Protein AF-A0A177AJX0-F1 (afdb_monomer)

pLDDT: mean 85.3, std 19.38, range [32.44, 98.62]

Sequence (234 aa):
MMFLYGGGVPLIAMALWLAISRAGFHKSHVTILSFFIGMLLTAVITDLIKNAVGRPRPDLISRCKAKAGTPLHTLVSWEVCTENDHHRLHDGWRSFPSGHSSFSFSGLGFLALFLSGQMHVFRREGDLARGLLALAPLILAGWVAISRCEDYRHDVYDVTIGSVLGMIVAHWSYRRFYPRLRNVNCDSPYASRTSVTSGGGFAKVGNDEEAAVMHEGTGPSAFNLGEIDSGDSD

Solvent-accessible surface area (backbone atoms only — not comparable to full-atom values): 12827 Å² total; per-residue (Å²): 108,57,64,50,61,15,44,46,48,33,51,50,53,51,52,52,51,37,58,75,69,64,53,53,68,69,54,49,51,53,52,55,51,36,48,51,52,23,44,52,50,39,51,52,52,38,53,52,45,14,68,72,63,48,35,69,20,78,49,30,62,74,60,25,45,55,45,89,86,65,71,80,99,57,94,76,69,78,84,43,44,66,55,82,57,60,67,64,48,54,57,26,26,43,20,33,40,22,58,58,14,15,43,15,20,14,28,18,35,34,41,20,54,48,44,28,14,64,68,38,36,65,44,97,84,43,54,67,69,52,44,52,62,20,44,46,38,46,54,53,23,48,52,59,28,50,54,35,49,76,68,38,54,29,53,72,67,20,32,52,53,8,31,52,53,6,38,52,38,13,50,52,32,48,54,75,48,27,5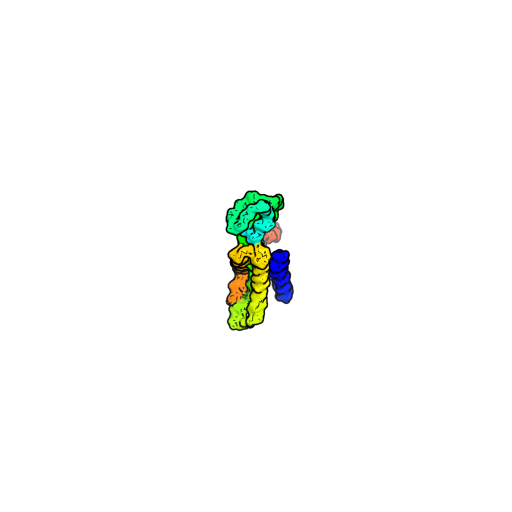6,57,54,74,45,95,60,20,63,46,56,67,78,55,72,68,59,54,53,74,73,47,93,68,75,78,79,73,69,68,67,69,64,50,66,75,63,73,80,69,82,81,88,83,81,87,81,91,82,82,85,80,83,77,90,134

Structure (mmCIF, N/CA/C/O backbone):
data_AF-A0A177AJX0-F1
#
_entry.id   AF-A0A177AJX0-F1
#
loop_
_atom_site.group_PDB
_atom_site.id
_atom_site.type_symbol
_atom_site.label_atom_id
_atom_site.label_alt_id
_atom_site.label_comp_id
_atom_site.label_asym_id
_atom_site.label_entity_id
_atom_site.label_seq_id
_atom_site.pdbx_PDB_ins_code
_atom_site.Cartn_x
_atom_site.Cartn_y
_atom_site.Cartn_z
_atom_site.occupancy
_atom_site.B_iso_or_equiv
_atom_site.auth_seq_id
_atom_site.auth_comp_id
_atom_site.auth_asym_id
_atom_site.auth_atom_id
_atom_site.pdbx_PDB_model_num
ATOM 1 N N . MET A 1 1 ? 5.395 3.751 12.372 1.00 67.62 1 MET A N 1
ATOM 2 C CA . MET A 1 1 ? 5.839 2.581 11.574 1.00 67.62 1 MET A CA 1
ATOM 3 C C . MET A 1 1 ? 5.150 2.492 10.214 1.00 67.62 1 MET A C 1
ATOM 5 O O . MET A 1 1 ? 5.860 2.410 9.224 1.00 67.62 1 MET A O 1
ATOM 9 N N . MET A 1 2 ? 3.815 2.577 10.129 1.00 80.12 2 MET A N 1
ATOM 10 C CA . MET A 1 2 ? 3.057 2.513 8.860 1.00 80.12 2 MET A CA 1
ATOM 11 C C . MET A 1 2 ? 3.591 3.426 7.742 1.00 80.12 2 MET A C 1
ATOM 13 O O . MET A 1 2 ? 3.895 2.935 6.662 1.00 80.12 2 MET A O 1
ATOM 17 N N . PHE A 1 3 ? 3.766 4.727 7.998 1.00 85.69 3 PHE A N 1
ATOM 18 C CA . PHE A 1 3 ? 4.262 5.668 6.982 1.00 85.69 3 PHE A CA 1
ATOM 19 C C . PHE A 1 3 ? 5.677 5.345 6.497 1.00 85.69 3 PHE A C 1
ATOM 21 O O . PHE A 1 3 ? 5.967 5.479 5.311 1.00 85.69 3 PHE A O 1
ATOM 28 N N . LEU A 1 4 ? 6.537 4.871 7.400 1.00 88.88 4 LEU A N 1
ATOM 29 C CA . LEU A 1 4 ? 7.911 4.513 7.073 1.00 88.88 4 LEU A CA 1
ATOM 30 C C . LEU A 1 4 ? 7.954 3.271 6.176 1.00 88.88 4 LEU A C 1
ATOM 32 O O . LEU A 1 4 ? 8.514 3.337 5.089 1.00 88.88 4 LEU A O 1
ATOM 36 N N . TYR A 1 5 ? 7.330 2.166 6.593 1.00 89.75 5 TYR A N 1
ATOM 37 C CA . TYR A 1 5 ? 7.397 0.899 5.855 1.00 89.75 5 TYR A CA 1
ATOM 38 C C . TYR A 1 5 ? 6.482 0.861 4.627 1.00 89.75 5 TYR A C 1
ATOM 40 O O . TYR A 1 5 ? 6.892 0.385 3.575 1.00 89.75 5 TYR A O 1
ATOM 48 N N . GLY A 1 6 ? 5.253 1.366 4.738 1.00 89.50 6 GLY A N 1
ATOM 49 C CA . GLY A 1 6 ? 4.284 1.349 3.642 1.00 89.50 6 GLY A CA 1
ATOM 50 C C . GLY A 1 6 ? 4.470 2.484 2.635 1.00 89.50 6 GLY A C 1
ATOM 51 O O . GLY A 1 6 ? 4.067 2.336 1.491 1.00 89.50 6 GLY A O 1
ATOM 52 N N . GLY A 1 7 ? 5.078 3.608 3.029 1.00 93.56 7 GLY A N 1
ATOM 53 C CA . GLY A 1 7 ? 5.266 4.781 2.166 1.00 93.56 7 GLY A CA 1
ATOM 54 C C . GLY A 1 7 ? 6.731 5.080 1.856 1.00 93.56 7 GLY A C 1
ATOM 55 O O . GLY A 1 7 ? 7.131 5.106 0.695 1.00 93.56 7 GLY A O 1
ATOM 56 N N . GLY A 1 8 ? 7.538 5.286 2.898 1.00 96.1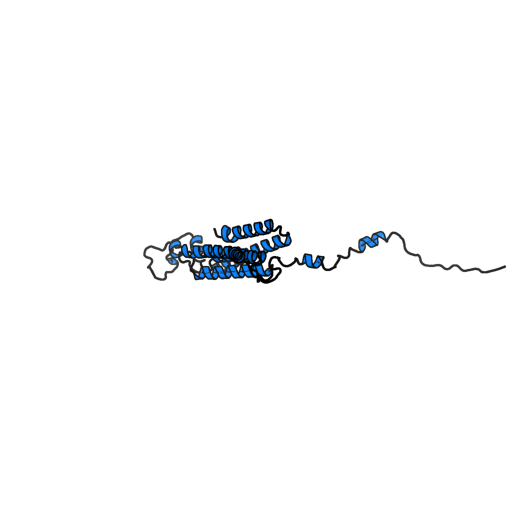2 8 GLY A N 1
ATOM 57 C CA . GLY A 1 8 ? 8.939 5.693 2.776 1.00 96.12 8 GLY A CA 1
ATOM 58 C C . GLY A 1 8 ? 9.819 4.656 2.080 1.00 96.12 8 GLY A C 1
ATOM 59 O O . GLY A 1 8 ? 10.474 4.979 1.094 1.00 96.12 8 GLY A O 1
ATOM 60 N N . VAL A 1 9 ? 9.802 3.405 2.548 1.00 95.94 9 VAL A N 1
ATOM 61 C CA . VAL A 1 9 ? 10.576 2.298 1.958 1.00 95.94 9 VAL A CA 1
ATOM 62 C C . VAL A 1 9 ? 10.285 2.124 0.461 1.00 95.94 9 VAL A C 1
ATOM 64 O O . VAL A 1 9 ? 11.241 2.150 -0.315 1.00 95.94 9 VAL A O 1
ATOM 67 N N . PRO A 1 10 ? 9.021 1.997 0.003 1.00 97.19 10 PRO A N 1
ATOM 68 C CA . PRO A 1 10 ? 8.752 1.857 -1.423 1.00 97.19 10 PRO A CA 1
ATOM 69 C C . PRO A 1 10 ? 9.109 3.100 -2.235 1.00 97.19 10 PRO A C 1
ATOM 71 O O . PRO A 1 10 ? 9.645 2.956 -3.332 1.00 97.19 10 PRO A O 1
ATOM 74 N N . LEU A 1 11 ? 8.901 4.306 -1.698 1.00 97.56 11 LEU A N 1
ATOM 75 C CA . LEU A 1 11 ? 9.313 5.539 -2.367 1.00 97.56 11 LEU A CA 1
ATOM 76 C C . LEU A 1 11 ? 10.829 5.582 -2.596 1.00 97.56 11 LEU A C 1
ATOM 78 O O . LEU A 1 11 ? 11.273 5.839 -3.713 1.00 97.56 11 LEU A O 1
ATOM 82 N N . ILE A 1 12 ? 11.612 5.286 -1.556 1.00 97.56 12 ILE A N 1
ATOM 83 C CA . ILE A 1 12 ? 13.077 5.253 -1.626 1.00 97.56 12 ILE A CA 1
ATOM 84 C C . ILE A 1 12 ? 13.533 4.165 -2.600 1.00 97.56 12 ILE A C 1
ATOM 86 O O . ILE A 1 12 ? 14.360 4.437 -3.465 1.00 97.56 12 ILE A O 1
ATOM 90 N N . ALA A 1 13 ? 12.968 2.957 -2.519 1.00 97.62 13 ALA A N 1
ATOM 91 C CA . ALA A 1 13 ? 13.326 1.855 -3.409 1.00 97.62 13 ALA A CA 1
ATOM 92 C C . ALA A 1 13 ? 13.067 2.192 -4.888 1.00 97.62 13 ALA A C 1
ATOM 94 O O . ALA A 1 13 ? 13.928 1.949 -5.734 1.00 97.62 13 ALA A O 1
ATOM 95 N N . MET A 1 14 ? 11.921 2.803 -5.211 1.00 97.69 14 MET A N 1
ATOM 96 C CA . MET A 1 14 ? 11.638 3.253 -6.578 1.00 97.69 14 MET A CA 1
ATOM 97 C C . MET A 1 14 ? 12.561 4.394 -7.005 1.00 97.69 14 MET A C 1
ATOM 99 O O . MET A 1 14 ? 13.067 4.365 -8.122 1.00 97.69 14 MET A O 1
ATOM 103 N N . ALA A 1 15 ? 12.807 5.382 -6.142 1.00 97.31 15 ALA A N 1
ATOM 104 C CA . ALA A 1 15 ? 13.699 6.496 -6.455 1.00 97.31 15 ALA A CA 1
ATOM 105 C C . ALA A 1 15 ? 15.127 6.008 -6.749 1.00 97.31 15 ALA A C 1
ATOM 107 O O . ALA A 1 15 ? 15.721 6.416 -7.746 1.00 97.31 15 ALA A O 1
ATOM 108 N N . LEU A 1 16 ? 15.643 5.076 -5.940 1.00 97.62 16 LEU A N 1
ATOM 109 C CA . LEU A 1 16 ? 16.935 4.431 -6.166 1.00 97.62 16 LEU A CA 1
ATOM 110 C C . LEU A 1 16 ? 16.945 3.638 -7.474 1.00 97.62 16 LEU A C 1
ATOM 112 O O . LEU A 1 16 ? 17.869 3.799 -8.267 1.00 97.62 16 LEU A O 1
ATOM 116 N N . TRP A 1 17 ? 15.909 2.837 -7.744 1.00 97.44 17 TRP A N 1
ATOM 117 C CA . TRP A 1 17 ? 15.801 2.099 -9.004 1.00 97.44 17 TRP A CA 1
ATOM 118 C C . TRP A 1 17 ? 15.837 3.034 -10.217 1.00 97.44 17 TRP A C 1
ATOM 120 O O . TRP A 1 17 ? 16.570 2.788 -11.175 1.00 97.44 17 TRP A O 1
ATOM 130 N N . LEU A 1 18 ? 15.054 4.116 -10.180 1.00 97.19 18 LEU A N 1
ATOM 131 C CA . LEU A 1 18 ? 14.974 5.108 -11.251 1.00 97.19 18 LEU A CA 1
ATOM 132 C C . LEU A 1 18 ? 16.310 5.836 -11.448 1.00 97.19 18 LEU A C 1
ATOM 134 O O . LEU A 1 18 ? 16.718 6.041 -12.590 1.00 97.19 18 LEU A O 1
ATOM 138 N N . ALA A 1 19 ? 17.009 6.174 -10.360 1.00 96.50 19 ALA A N 1
ATOM 139 C CA . ALA A 1 19 ? 18.324 6.805 -10.409 1.00 96.50 19 ALA A CA 1
ATOM 140 C C . ALA A 1 19 ? 19.394 5.866 -10.994 1.00 96.50 19 ALA A C 1
ATOM 142 O O . ALA A 1 19 ? 20.110 6.254 -11.917 1.00 96.50 19 ALA A O 1
ATOM 143 N N . ILE A 1 20 ? 19.462 4.617 -10.518 1.00 96.94 20 ILE A N 1
ATOM 144 C CA . ILE A 1 20 ? 20.412 3.599 -11.001 1.00 96.94 20 ILE A CA 1
ATOM 145 C C . ILE A 1 20 ? 20.156 3.281 -12.477 1.00 96.94 20 ILE A C 1
ATOM 147 O O . ILE A 1 20 ? 21.091 3.222 -13.271 1.00 96.94 20 ILE A O 1
ATOM 151 N N . SER A 1 21 ? 18.886 3.150 -12.865 1.00 94.94 21 SER A N 1
ATOM 152 C CA . SER A 1 21 ? 18.486 2.889 -14.253 1.00 94.94 21 SER A CA 1
ATOM 153 C C . SER A 1 21 ? 18.612 4.117 -15.162 1.00 94.94 21 SER A C 1
ATOM 155 O O . SER A 1 21 ? 18.288 4.021 -16.344 1.00 94.94 21 SER A O 1
ATOM 157 N N . ARG A 1 22 ? 19.018 5.279 -14.620 1.00 94.44 22 ARG A N 1
ATOM 158 C CA . ARG A 1 22 ? 19.068 6.577 -15.315 1.00 94.44 22 ARG A CA 1
ATOM 159 C C . ARG A 1 22 ? 17.778 6.869 -16.092 1.00 94.44 22 ARG A C 1
ATOM 161 O O . ARG A 1 22 ? 17.803 7.274 -17.252 1.00 94.44 22 ARG A O 1
ATOM 168 N N . ALA A 1 23 ? 16.637 6.620 -15.450 1.00 93.44 23 ALA A N 1
ATOM 169 C CA . ALA A 1 23 ? 15.331 6.784 -16.068 1.00 93.44 23 ALA A CA 1
ATOM 170 C C . ALA A 1 23 ? 15.080 8.253 -16.450 1.00 93.44 23 ALA A C 1
ATOM 172 O O . ALA A 1 23 ? 15.334 9.169 -15.666 1.00 93.44 23 ALA A O 1
ATOM 173 N N . GLY A 1 24 ? 14.538 8.476 -17.651 1.00 93.38 24 GLY A N 1
ATOM 174 C CA . GLY A 1 24 ? 14.177 9.815 -18.118 1.00 93.38 24 GLY A CA 1
ATOM 175 C C . GLY A 1 24 ? 13.106 10.479 -17.244 1.00 93.38 24 GLY A C 1
ATOM 176 O O . GLY A 1 24 ? 12.306 9.806 -16.588 1.00 93.38 24 GLY A O 1
ATOM 177 N N . PHE A 1 25 ? 13.052 11.814 -17.284 1.00 93.19 25 PHE A N 1
ATOM 178 C CA . PHE A 1 25 ? 12.169 12.626 -16.439 1.00 93.19 25 PHE A CA 1
ATOM 179 C C . PHE A 1 25 ? 10.699 12.184 -16.483 1.00 93.19 25 PHE A C 1
ATOM 181 O O . PHE A 1 25 ? 10.075 12.035 -15.436 1.00 93.19 25 PHE A O 1
ATOM 188 N N . HIS A 1 26 ? 10.165 11.899 -17.678 1.00 93.50 26 HIS A N 1
ATOM 189 C CA . HIS A 1 26 ? 8.782 11.433 -17.852 1.00 93.50 26 HIS A CA 1
ATOM 190 C C . HIS A 1 26 ? 8.494 10.161 -17.048 1.00 93.50 26 HIS A C 1
ATOM 192 O O . HIS A 1 26 ? 7.510 10.097 -16.312 1.00 93.50 26 HIS A O 1
ATOM 198 N N . LYS A 1 27 ? 9.383 9.162 -17.130 1.00 95.25 27 LYS A N 1
ATOM 199 C CA . LYS A 1 27 ? 9.215 7.888 -16.421 1.00 95.25 27 LYS A CA 1
ATOM 200 C C . LYS A 1 27 ? 9.259 8.088 -14.912 1.00 95.25 27 LYS A C 1
ATOM 202 O O . LYS A 1 27 ? 8.394 7.570 -14.205 1.00 95.25 27 LYS A O 1
ATOM 207 N N . SER A 1 28 ? 10.215 8.874 -14.428 1.00 95.69 28 SER A N 1
ATOM 208 C CA . SER A 1 28 ? 10.345 9.175 -13.003 1.00 95.69 28 SER A CA 1
ATOM 209 C C . SER A 1 28 ? 9.125 9.929 -12.474 1.00 95.69 28 SER A C 1
ATOM 211 O O . SER A 1 28 ? 8.507 9.489 -11.508 1.00 95.69 28 SER A O 1
ATOM 213 N N . HIS A 1 29 ? 8.712 11.001 -13.154 1.00 95.56 29 HIS A N 1
ATOM 214 C CA . HIS A 1 29 ? 7.554 11.803 -12.768 1.00 95.56 29 HIS A CA 1
ATOM 215 C C . HIS A 1 29 ? 6.271 10.966 -12.704 1.00 95.56 29 HIS A C 1
ATOM 217 O O . HIS A 1 29 ? 5.602 10.947 -11.674 1.00 95.56 29 HIS A O 1
ATOM 223 N N . VAL A 1 30 ? 5.955 10.223 -13.770 1.00 95.94 30 VAL A N 1
ATOM 224 C CA . VAL A 1 30 ? 4.736 9.404 -13.840 1.00 95.94 30 VAL A CA 1
ATOM 225 C C . VAL A 1 30 ? 4.721 8.317 -12.766 1.00 95.94 30 VAL A C 1
ATOM 227 O O . VAL A 1 30 ? 3.684 8.081 -12.149 1.00 95.94 30 VAL A O 1
ATOM 230 N N . THR A 1 31 ? 5.863 7.676 -12.504 1.00 97.19 31 THR A N 1
ATOM 231 C CA . THR A 1 31 ? 5.965 6.619 -11.485 1.00 97.19 31 THR A CA 1
ATOM 232 C C . THR A 1 31 ? 5.704 7.166 -10.088 1.00 97.19 31 THR A C 1
ATOM 234 O O . THR A 1 31 ? 4.869 6.629 -9.361 1.00 97.19 31 THR A O 1
ATOM 237 N N . ILE A 1 32 ?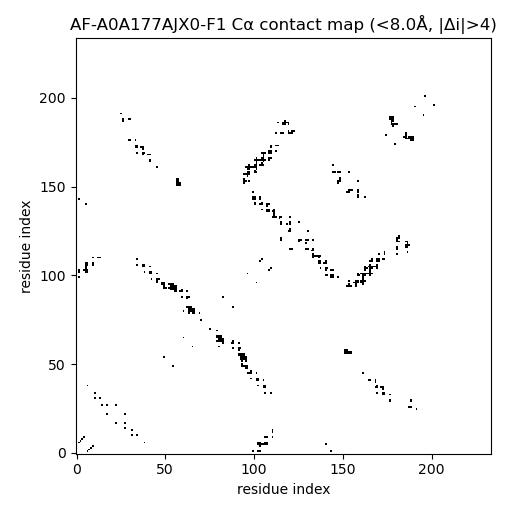 6.384 8.255 -9.723 1.00 97.62 32 ILE A N 1
ATOM 238 C CA . ILE A 1 32 ? 6.261 8.863 -8.396 1.00 97.62 32 ILE A CA 1
ATOM 239 C C . ILE A 1 32 ? 4.858 9.450 -8.201 1.00 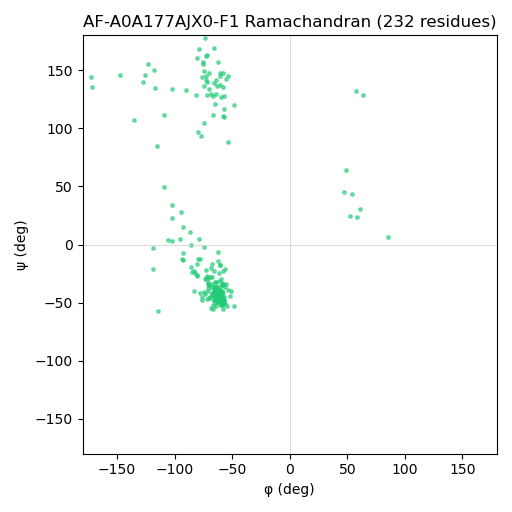97.62 32 ILE A C 1
ATOM 241 O O . ILE A 1 32 ? 4.234 9.220 -7.166 1.00 97.62 32 ILE A O 1
ATOM 245 N N . LEU A 1 33 ? 4.318 10.136 -9.212 1.00 96.62 33 LEU A N 1
ATOM 246 C CA . LEU A 1 33 ? 2.958 10.671 -9.176 1.00 96.62 33 LEU A CA 1
ATOM 247 C C . LEU A 1 33 ? 1.915 9.557 -9.006 1.00 96.62 33 LEU A C 1
ATOM 249 O O . LEU A 1 33 ? 1.044 9.655 -8.144 1.00 96.62 33 LEU A O 1
ATOM 253 N N . SER A 1 34 ? 2.014 8.481 -9.791 1.00 96.81 34 SER A N 1
ATOM 254 C CA . SER A 1 34 ? 1.110 7.328 -9.700 1.00 96.81 34 SER A CA 1
ATOM 255 C C . SER A 1 34 ? 1.151 6.675 -8.317 1.00 96.81 34 SER A C 1
ATOM 257 O O . SER A 1 34 ? 0.101 6.355 -7.751 1.00 96.81 34 SER A O 1
ATOM 259 N N . PHE A 1 35 ? 2.341 6.539 -7.732 1.00 98.19 35 PHE A N 1
ATOM 260 C CA . PHE A 1 35 ? 2.491 6.038 -6.373 1.00 98.19 35 PHE A CA 1
ATOM 261 C C . PHE A 1 35 ? 1.749 6.916 -5.355 1.00 98.19 35 PHE A C 1
ATOM 263 O O . PHE A 1 35 ? 0.918 6.406 -4.604 1.00 98.19 35 PHE A O 1
ATOM 270 N N . PHE A 1 36 ? 1.975 8.234 -5.364 1.00 98.06 36 PHE A N 1
ATOM 271 C CA . PHE A 1 36 ? 1.303 9.145 -4.431 1.00 98.06 36 PHE A CA 1
ATOM 272 C C . PHE A 1 36 ? -0.217 9.158 -4.607 1.00 98.06 36 PHE A C 1
ATOM 274 O O . PHE A 1 36 ? -0.935 9.139 -3.608 1.00 98.06 36 PHE A O 1
ATOM 281 N N . ILE A 1 37 ? -0.713 9.119 -5.848 1.00 97.81 37 ILE A N 1
ATOM 282 C CA . ILE A 1 37 ? -2.151 9.006 -6.129 1.00 97.81 37 ILE A CA 1
ATOM 283 C C . ILE A 1 37 ? -2.723 7.731 -5.498 1.00 97.81 37 ILE A C 1
ATOM 285 O O . ILE A 1 37 ? -3.747 7.795 -4.822 1.00 97.81 37 ILE A O 1
ATOM 289 N N . GLY A 1 38 ? -2.060 6.583 -5.676 1.00 97.88 38 GLY A N 1
ATOM 290 C CA . GLY A 1 38 ? -2.510 5.310 -5.102 1.00 97.88 38 GLY A CA 1
ATOM 291 C C . GLY A 1 38 ? -2.521 5.323 -3.571 1.00 97.88 38 GLY A C 1
ATOM 292 O O . GLY A 1 38 ? -3.489 4.886 -2.947 1.00 97.88 38 GLY A O 1
ATOM 293 N N . MET A 1 39 ? -1.479 5.888 -2.958 1.00 97.62 39 MET A N 1
ATOM 294 C CA . MET A 1 39 ? -1.370 6.013 -1.502 1.00 97.62 39 MET A CA 1
ATOM 295 C C . MET A 1 39 ? -2.441 6.933 -0.916 1.00 97.62 39 MET A C 1
ATOM 297 O O . MET A 1 39 ? -3.110 6.560 0.049 1.00 97.62 39 MET A O 1
ATOM 301 N N . LEU A 1 40 ? -2.635 8.112 -1.514 1.00 97.81 40 LEU A N 1
ATOM 302 C CA . LEU A 1 40 ? -3.645 9.071 -1.075 1.00 97.81 40 LEU A CA 1
ATOM 303 C C . LEU A 1 40 ? -5.054 8.494 -1.228 1.00 97.81 40 LEU A C 1
ATOM 305 O O . LEU A 1 40 ? -5.849 8.566 -0.295 1.00 97.81 40 LEU A O 1
ATOM 309 N N . LEU A 1 41 ? -5.345 7.867 -2.371 1.00 98.19 41 LEU A N 1
ATOM 310 C CA . LEU A 1 41 ? -6.637 7.235 -2.616 1.00 98.19 41 LEU A CA 1
ATOM 311 C C . LEU A 1 41 ? -6.915 6.122 -1.597 1.00 98.19 41 LEU A C 1
ATOM 313 O O . LEU A 1 41 ? -8.004 6.066 -1.032 1.00 98.19 41 LEU A O 1
ATOM 317 N N . THR A 1 42 ? -5.921 5.282 -1.299 1.00 98.19 42 THR A N 1
ATOM 318 C CA . THR A 1 42 ? -6.046 4.235 -0.274 1.00 98.19 42 THR A CA 1
ATOM 319 C C . THR A 1 42 ? -6.324 4.820 1.106 1.00 98.19 42 THR A C 1
ATOM 321 O O . THR A 1 42 ? -7.194 4.307 1.813 1.00 98.19 42 THR A O 1
ATOM 324 N N . ALA A 1 43 ? -5.612 5.882 1.497 1.00 97.12 43 ALA A N 1
ATOM 325 C CA . ALA A 1 43 ? -5.810 6.540 2.786 1.00 97.12 43 ALA A CA 1
ATOM 326 C C . ALA A 1 43 ? -7.232 7.103 2.907 1.00 97.12 43 ALA A C 1
ATOM 328 O O . ALA A 1 43 ? -7.937 6.775 3.860 1.00 97.12 43 ALA A O 1
ATOM 329 N N . VAL A 1 44 ? -7.682 7.854 1.895 1.00 98.12 44 VAL A N 1
ATOM 330 C CA . VAL A 1 44 ? -9.025 8.446 1.858 1.00 98.12 44 VAL A CA 1
ATOM 331 C C . VAL A 1 44 ? -10.100 7.366 1.923 1.00 98.12 44 VAL A C 1
ATOM 333 O O . VAL A 1 44 ? -10.961 7.422 2.795 1.00 98.12 44 VAL A O 1
ATOM 336 N N . ILE A 1 45 ? -10.042 6.349 1.057 1.00 98.19 45 ILE A N 1
ATOM 337 C CA . ILE A 1 45 ? -11.052 5.281 1.046 1.00 98.19 45 ILE A CA 1
ATOM 338 C C . ILE A 1 45 ? -11.063 4.536 2.388 1.00 98.19 45 ILE A C 1
ATOM 340 O O . ILE A 1 45 ? -12.132 4.290 2.943 1.00 98.19 45 ILE A O 1
ATOM 344 N N . THR A 1 46 ? -9.893 4.197 2.939 1.00 97.38 46 THR A N 1
ATOM 345 C CA . THR A 1 46 ? -9.814 3.477 4.219 1.00 97.38 46 THR A CA 1
ATOM 346 C C . THR A 1 46 ? -10.428 4.301 5.350 1.00 97.38 46 THR A C 1
ATOM 348 O O . THR A 1 46 ? -11.209 3.767 6.136 1.00 97.38 46 THR A O 1
ATOM 351 N N . ASP A 1 47 ? -10.110 5.594 5.438 1.00 96.62 47 ASP A N 1
ATOM 352 C CA . ASP A 1 47 ? -10.630 6.451 6.503 1.00 96.62 47 ASP A CA 1
ATOM 353 C C . ASP A 1 47 ? -12.132 6.706 6.375 1.00 96.62 47 ASP A C 1
ATOM 355 O O . ASP A 1 47 ? -12.826 6.706 7.396 1.00 96.62 47 ASP A O 1
ATOM 359 N N . LEU A 1 48 ? -12.643 6.844 5.148 1.00 97.56 48 LEU A N 1
ATOM 360 C CA . LEU A 1 48 ? -14.078 6.929 4.887 1.00 97.56 48 LEU A CA 1
ATOM 361 C C . LEU A 1 48 ? -14.803 5.670 5.370 1.00 97.56 48 LEU A C 1
ATOM 363 O O . LEU A 1 48 ? -15.772 5.782 6.118 1.00 97.56 48 LEU A O 1
ATOM 367 N N . ILE A 1 49 ? -14.313 4.476 5.013 1.00 97.38 49 ILE A N 1
ATOM 368 C CA . ILE A 1 49 ? -14.948 3.217 5.436 1.00 97.38 49 ILE A CA 1
ATOM 369 C C . ILE A 1 49 ? -14.864 3.055 6.957 1.00 97.38 49 ILE A C 1
ATOM 371 O O . ILE A 1 49 ? -15.855 2.684 7.581 1.00 97.38 49 ILE A O 1
ATOM 375 N N . LYS A 1 50 ? -13.730 3.396 7.579 1.00 95.94 50 LYS A N 1
ATOM 376 C CA . LYS A 1 50 ? -13.587 3.361 9.043 1.00 95.94 50 LYS A CA 1
ATOM 377 C C . LYS A 1 50 ? -14.618 4.216 9.758 1.00 95.94 50 LYS A C 1
ATOM 379 O O . LYS A 1 50 ? -15.194 3.769 10.745 1.00 95.94 50 LYS A O 1
ATOM 384 N N . ASN A 1 51 ? -14.824 5.436 9.270 1.00 95.19 51 ASN A N 1
ATOM 385 C CA . ASN A 1 51 ? -15.787 6.363 9.854 1.00 95.19 51 ASN A CA 1
ATOM 386 C C . ASN A 1 51 ? -17.232 5.923 9.598 1.00 95.19 51 ASN A C 1
ATOM 388 O O . ASN A 1 51 ? -18.077 6.132 10.458 1.00 95.19 51 ASN A O 1
ATOM 392 N N . ALA A 1 52 ? -17.507 5.303 8.448 1.00 95.94 52 ALA A N 1
ATOM 393 C CA . ALA A 1 52 ? -18.839 4.822 8.099 1.00 95.94 52 ALA A CA 1
ATOM 394 C C . ALA A 1 52 ? -19.240 3.552 8.865 1.00 95.94 52 ALA A C 1
ATOM 396 O O . ALA A 1 52 ? -20.389 3.423 9.274 1.00 95.94 52 ALA A O 1
ATOM 397 N N . VAL A 1 53 ? -18.313 2.605 9.045 1.00 95.62 53 VAL A N 1
ATOM 398 C CA . VAL A 1 53 ? -18.614 1.303 9.659 1.00 95.62 53 VAL A CA 1
ATOM 399 C C . VAL A 1 53 ? -18.596 1.373 11.181 1.00 95.62 53 VAL A C 1
ATOM 401 O O . VAL A 1 53 ? -19.423 0.731 11.821 1.00 95.62 53 VAL A O 1
ATOM 404 N N . GLY A 1 54 ? -17.650 2.106 11.779 1.00 92.94 54 GLY A N 1
ATOM 405 C CA . GLY A 1 54 ? -17.607 2.258 13.234 1.00 92.94 54 GLY A CA 1
ATOM 406 C C . GLY A 1 54 ? -17.426 0.937 14.001 1.00 92.94 54 GLY A C 1
ATOM 407 O O . GLY A 1 54 ? -17.958 0.795 15.095 1.00 92.94 54 GLY A O 1
ATOM 408 N N . ARG A 1 55 ? -16.732 -0.068 13.437 1.00 93.81 55 ARG A N 1
ATOM 409 C CA . ARG A 1 55 ? -16.553 -1.382 14.092 1.00 93.81 55 ARG A CA 1
ATOM 410 C C . ARG A 1 55 ? -15.649 -1.264 15.334 1.00 93.81 55 ARG A C 1
ATOM 412 O O . ARG A 1 55 ? -14.523 -0.769 15.195 1.00 93.81 55 ARG A O 1
ATOM 419 N N . PRO A 1 56 ? -16.058 -1.797 16.504 1.00 93.81 56 PRO A N 1
ATOM 420 C CA . PRO A 1 56 ? -15.225 -1.817 17.704 1.00 93.81 56 PRO A CA 1
ATOM 421 C C . PRO A 1 56 ? -13.990 -2.710 17.522 1.00 93.81 56 PRO A C 1
ATOM 423 O O . PRO A 1 56 ? -14.075 -3.797 16.946 1.00 93.81 56 PRO A O 1
ATOM 426 N N . ARG A 1 57 ? -12.838 -2.260 18.022 1.00 94.44 57 ARG A N 1
ATOM 427 C CA . ARG A 1 57 ? -11.596 -3.045 18.056 1.00 94.44 57 ARG A CA 1
ATOM 428 C C . ARG A 1 57 ? -11.639 -4.119 19.153 1.00 94.44 57 ARG A C 1
ATOM 430 O O . ARG A 1 57 ? -12.322 -3.920 20.160 1.00 94.44 57 ARG A O 1
ATOM 437 N N . PRO A 1 58 ? -10.847 -5.203 19.039 1.00 92.94 58 PRO A N 1
ATOM 438 C CA . PRO A 1 58 ? -10.733 -6.200 20.108 1.00 92.94 58 PRO A CA 1
ATOM 439 C C . PRO A 1 58 ? -10.219 -5.609 21.434 1.00 92.94 58 PRO A C 1
ATOM 441 O O . PRO A 1 58 ? -10.614 -6.054 22.508 1.00 92.94 58 PRO A O 1
ATOM 444 N N . ASP A 1 59 ? -9.399 -4.555 21.373 1.00 92.06 59 ASP A N 1
ATOM 445 C CA . ASP A 1 59 ? -8.883 -3.823 22.534 1.00 92.06 59 ASP A CA 1
ATOM 446 C C . ASP A 1 59 ? -9.818 -2.699 23.039 1.00 92.06 59 ASP A C 1
ATOM 448 O O . ASP A 1 59 ? -9.419 -1.894 23.881 1.00 92.06 59 ASP A O 1
ATOM 452 N N . LEU A 1 60 ? -11.070 -2.606 22.568 1.00 93.25 60 LEU A N 1
ATOM 453 C CA . LEU A 1 60 ? -11.962 -1.502 22.947 1.00 93.25 60 LEU A CA 1
ATOM 454 C C . LEU A 1 60 ? -12.252 -1.459 24.456 1.00 93.25 60 LEU A C 1
ATOM 456 O O . LEU A 1 60 ? -12.194 -0.385 25.049 1.00 93.25 60 LEU A O 1
ATOM 460 N N . ILE A 1 61 ? -12.518 -2.600 25.099 1.00 91.88 61 ILE A N 1
ATOM 461 C CA . ILE A 1 61 ? -12.841 -2.644 26.538 1.00 91.88 61 ILE A CA 1
ATOM 462 C C . ILE A 1 61 ? -11.657 -2.180 27.399 1.00 91.88 61 ILE A C 1
ATOM 464 O O . ILE A 1 61 ? -11.848 -1.475 28.392 1.00 91.88 61 ILE A O 1
ATOM 468 N N . SER A 1 62 ? -10.423 -2.496 26.994 1.00 90.31 62 SER A N 1
ATOM 469 C CA . SER A 1 62 ? -9.230 -2.032 27.711 1.00 90.31 62 SER A CA 1
ATOM 470 C C . SER A 1 62 ? -9.002 -0.527 27.532 1.00 90.31 62 SER A C 1
ATOM 472 O O . SER A 1 62 ? -8.558 0.147 28.460 1.00 90.31 62 SER A O 1
ATOM 474 N N . ARG A 1 63 ? -9.363 0.042 26.373 1.00 93.19 63 ARG A N 1
ATOM 475 C CA . ARG A 1 63 ? -9.355 1.500 26.141 1.00 93.19 63 ARG A CA 1
ATOM 476 C C . ARG A 1 63 ? -10.450 2.230 26.902 1.00 93.19 63 ARG A C 1
ATOM 478 O O . ARG A 1 63 ? -10.213 3.329 27.379 1.00 93.19 63 ARG A O 1
ATOM 485 N N . CYS A 1 64 ? -11.615 1.606 26.993 1.00 93.25 64 CYS A N 1
ATOM 486 C CA . CYS A 1 64 ? -12.827 2.092 27.640 1.00 93.25 64 CYS A CA 1
ATOM 487 C C . CYS A 1 64 ? -12.674 2.244 29.164 1.00 93.25 64 CYS A C 1
ATOM 489 O O . CYS A 1 64 ? -13.415 3.026 29.760 1.00 93.25 64 CYS A O 1
ATOM 491 N N . LYS A 1 65 ? -11.717 1.531 29.791 1.00 93.88 65 LYS A N 1
ATOM 492 C CA . LYS A 1 65 ? -11.553 1.451 31.256 1.00 93.88 65 LYS A CA 1
ATOM 493 C C . LYS A 1 65 ? -12.898 1.134 31.920 1.00 93.88 65 LYS A C 1
ATOM 495 O O . LYS A 1 65 ? -13.483 1.975 32.599 1.00 93.88 65 LYS A O 1
ATOM 500 N N . ALA A 1 66 ? -13.435 -0.050 31.635 1.00 92.50 66 ALA A N 1
ATOM 501 C CA . ALA A 1 66 ? -14.771 -0.430 32.090 1.00 92.50 66 ALA A CA 1
ATOM 502 C C . ALA A 1 66 ? -14.930 -0.304 33.621 1.00 92.50 66 ALA A C 1
ATOM 504 O O . ALA A 1 66 ? -14.003 -0.612 34.375 1.00 92.50 66 ALA A O 1
ATOM 505 N N . LYS A 1 67 ? -16.109 0.142 34.078 1.00 93.31 67 LYS A N 1
ATOM 506 C CA . LYS A 1 67 ? -16.458 0.278 35.504 1.00 93.31 67 LYS A CA 1
ATOM 507 C C . LYS A 1 67 ? -16.223 -1.032 36.263 1.00 93.31 67 LYS A C 1
ATOM 509 O O . LYS A 1 67 ? -16.468 -2.125 35.743 1.00 93.31 67 LYS A O 1
ATOM 514 N N . ALA A 1 68 ? -15.798 -0.922 37.520 1.00 90.62 68 ALA A N 1
ATOM 515 C CA . ALA A 1 68 ? -15.678 -2.078 38.404 1.00 90.62 68 ALA A CA 1
ATOM 516 C C . ALA A 1 68 ? -17.036 -2.793 38.536 1.00 90.62 68 ALA A C 1
ATOM 518 O O . ALA A 1 68 ? -18.067 -2.142 38.688 1.00 90.62 68 ALA A O 1
ATOM 519 N N . GLY A 1 69 ? -17.033 -4.125 38.449 1.00 89.62 69 GLY A N 1
ATOM 520 C CA . GLY A 1 69 ? -18.257 -4.935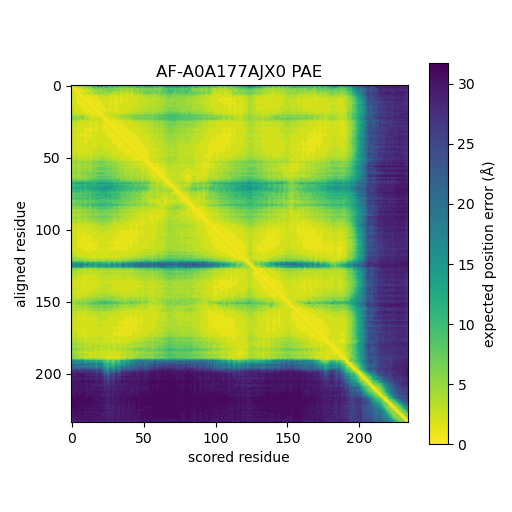 38.468 1.00 89.62 69 GLY A CA 1
ATOM 521 C C . GLY A 1 69 ? -18.943 -5.115 37.108 1.00 89.62 69 GLY A C 1
ATOM 522 O O . GLY A 1 69 ? -20.019 -5.703 37.059 1.00 89.62 69 GLY A O 1
ATOM 523 N N . THR A 1 70 ? -18.339 -4.651 36.004 1.00 90.62 70 THR A N 1
ATOM 524 C CA . THR A 1 70 ? -18.845 -4.947 34.652 1.00 90.62 70 THR A CA 1
ATOM 525 C C . THR A 1 70 ? -18.858 -6.470 34.421 1.00 90.62 70 THR A C 1
ATOM 527 O O . THR A 1 70 ? -17.824 -7.113 34.626 1.00 90.62 70 THR A O 1
ATOM 530 N N . PRO A 1 71 ? -19.991 -7.066 34.007 1.00 89.88 71 PRO A N 1
ATOM 531 C CA . PRO A 1 71 ? -20.109 -8.512 33.834 1.00 89.88 71 PRO A CA 1
ATOM 532 C C . PRO A 1 71 ? -19.184 -9.029 32.723 1.00 89.88 71 PRO A C 1
ATOM 534 O O . PRO A 1 71 ? -19.179 -8.517 31.602 1.00 89.88 71 PRO A O 1
ATOM 537 N N . LEU A 1 72 ? -18.404 -10.071 33.025 1.00 88.69 72 LEU A N 1
ATOM 538 C CA . LEU A 1 72 ? -17.510 -10.706 32.055 1.00 88.69 72 LEU A CA 1
ATOM 539 C C . LEU A 1 72 ? -18.303 -11.555 31.052 1.00 88.69 72 LEU A C 1
ATOM 541 O O . LEU A 1 72 ? -19.334 -12.129 31.390 1.00 88.69 72 LEU A O 1
ATOM 545 N N . HIS A 1 73 ? -17.787 -11.665 29.824 1.00 86.56 73 HIS A N 1
ATOM 546 C CA . HIS A 1 73 ? -18.336 -12.516 28.755 1.00 86.56 73 HIS A CA 1
ATOM 547 C C . HIS A 1 73 ? -19.796 -12.223 28.366 1.00 86.56 73 HIS A C 1
ATOM 549 O O . HIS A 1 73 ? -20.477 -13.080 27.806 1.00 86.56 73 HIS A O 1
ATOM 555 N N . THR A 1 74 ? -20.270 -11.005 28.621 1.00 89.56 74 THR A N 1
ATOM 556 C CA . THR A 1 74 ? -21.598 -10.540 28.207 1.00 89.56 74 THR A CA 1
ATOM 557 C C . THR A 1 74 ? -21.475 -9.286 27.350 1.00 89.56 74 THR A C 1
ATOM 559 O O . THR A 1 74 ? -20.477 -8.565 27.418 1.00 89.56 74 THR A O 1
ATOM 562 N N . LEU A 1 75 ? -22.474 -9.041 26.502 1.00 88.94 75 LEU A N 1
ATOM 563 C CA . LEU A 1 75 ? -22.542 -7.809 25.724 1.00 88.94 75 LEU A CA 1
ATOM 564 C C . LEU A 1 75 ? -22.892 -6.644 26.653 1.00 88.94 75 LEU A C 1
ATOM 566 O O . LEU A 1 75 ? -23.869 -6.708 27.396 1.00 88.94 75 LEU A O 1
ATOM 570 N N . VAL A 1 76 ? -22.097 -5.579 26.580 1.00 90.44 76 VAL A N 1
ATOM 571 C CA . VAL A 1 76 ? -22.254 -4.370 27.394 1.00 90.44 76 VAL A CA 1
ATOM 572 C C . VAL A 1 76 ? -22.337 -3.132 26.503 1.00 90.44 76 VAL A C 1
ATOM 574 O O . VAL A 1 76 ? -21.708 -3.072 25.446 1.00 90.44 76 VAL A O 1
ATOM 577 N N . SER A 1 77 ? -23.130 -2.147 26.932 1.00 90.44 77 SER A N 1
ATOM 578 C CA . SER A 1 77 ? -23.226 -0.826 26.291 1.00 90.44 77 SER A CA 1
ATOM 579 C C . SER A 1 77 ? -21.969 0.009 26.567 1.00 90.44 77 SER A C 1
ATOM 581 O O . SER A 1 77 ? -21.229 -0.250 27.515 1.00 90.44 77 SER A O 1
ATOM 583 N N . TRP A 1 78 ? -21.754 1.062 25.776 1.00 86.75 78 TRP A N 1
ATOM 584 C CA . TRP A 1 78 ? -20.672 2.038 25.958 1.00 86.75 78 TRP A CA 1
ATOM 585 C C . TRP A 1 78 ? -20.735 2.782 27.310 1.00 86.75 78 TRP A C 1
ATOM 587 O O . TRP A 1 78 ? -19.734 3.332 27.758 1.00 86.75 78 TRP A O 1
ATOM 597 N N . GLU A 1 79 ? -21.881 2.759 27.996 1.00 89.88 79 GLU A N 1
ATOM 598 C CA . GLU A 1 79 ? -22.125 3.390 29.308 1.00 89.88 79 GLU A CA 1
ATOM 599 C C . GLU A 1 79 ? -21.236 2.864 30.449 1.00 89.88 79 GLU A C 1
ATOM 601 O O . GLU A 1 79 ? -21.111 3.490 31.512 1.00 89.88 79 GLU A O 1
ATOM 606 N N . VAL A 1 80 ? -20.623 1.695 30.252 1.00 93.06 80 VAL A N 1
ATOM 607 C CA . VAL A 1 80 ? -19.665 1.124 31.204 1.00 93.06 80 VAL A CA 1
ATOM 608 C C . VAL A 1 80 ? -18.290 1.783 31.111 1.00 93.06 80 VAL A C 1
ATOM 610 O O . VAL A 1 80 ? -17.473 1.574 32.004 1.00 93.06 80 VAL A O 1
ATOM 613 N N . CYS A 1 81 ? -18.015 2.569 30.067 1.00 93.06 81 CYS A N 1
ATOM 614 C CA . CYS A 1 81 ? -16.734 3.243 29.897 1.00 93.06 81 CYS A CA 1
ATOM 615 C C . CYS A 1 81 ? -16.552 4.392 30.886 1.00 93.06 81 CYS A C 1
ATOM 617 O O . CYS A 1 81 ? -17.478 5.154 31.156 1.00 93.06 81 CYS A O 1
ATOM 619 N N . THR A 1 82 ? -15.333 4.516 31.410 1.00 94.56 82 THR A N 1
ATOM 620 C CA . THR A 1 82 ? -14.927 5.612 32.308 1.00 94.56 82 THR A CA 1
ATOM 621 C C . THR A 1 82 ? -13.784 6.454 31.744 1.00 94.56 82 THR A C 1
ATOM 623 O O . THR A 1 82 ? -13.372 7.430 32.366 1.00 94.56 82 THR A O 1
ATOM 626 N N . GLU A 1 83 ? -13.253 6.090 30.573 1.00 94.06 83 GLU A N 1
ATOM 627 C CA . GLU A 1 83 ? -12.227 6.871 29.885 1.00 94.06 83 GLU A CA 1
ATOM 628 C C . GLU A 1 83 ? -12.778 8.226 29.415 1.00 94.06 83 GLU A C 1
ATOM 630 O O . GLU A 1 83 ? -13.779 8.279 28.703 1.00 94.06 83 GLU A O 1
ATOM 635 N N . ASN A 1 84 ? -12.085 9.311 29.776 1.00 92.69 84 ASN A N 1
ATOM 636 C CA . ASN A 1 84 ? -12.464 10.682 29.407 1.00 92.69 84 ASN A CA 1
ATOM 637 C C . ASN A 1 84 ? -11.789 11.153 28.106 1.00 92.69 84 ASN A C 1
ATOM 639 O O . ASN A 1 84 ? -12.167 12.174 27.533 1.00 92.69 84 ASN A O 1
ATOM 643 N N . ASP A 1 85 ? -10.779 10.423 27.624 1.00 94.25 85 ASP A N 1
ATOM 644 C CA . ASP A 1 85 ? -10.144 10.692 26.335 1.00 94.25 85 ASP A CA 1
ATOM 645 C C . ASP A 1 85 ? -11.028 10.192 25.178 1.00 94.25 85 ASP A C 1
ATOM 647 O O . ASP A 1 85 ? -10.953 9.038 24.735 1.00 94.25 85 ASP A O 1
ATOM 651 N N . HIS A 1 86 ? -11.856 11.101 24.658 1.00 90.00 86 HIS A N 1
ATOM 652 C CA . HIS A 1 86 ? -12.720 10.843 23.507 1.00 90.00 86 HIS A CA 1
ATOM 653 C C . HIS A 1 86 ? -11.944 10.404 22.262 1.00 90.00 86 HIS A C 1
ATOM 655 O O . HIS A 1 86 ? -12.439 9.571 21.506 1.00 90.00 86 HIS A O 1
ATOM 661 N N . HIS A 1 87 ? -10.728 10.910 22.039 1.00 92.12 87 HIS A N 1
ATOM 662 C CA . HIS A 1 87 ? -9.943 10.535 20.864 1.00 92.12 87 HIS A CA 1
ATOM 663 C C . HIS A 1 87 ? -9.513 9.066 20.945 1.00 92.12 87 HIS A C 1
ATOM 665 O O . HIS A 1 87 ? -9.649 8.315 19.974 1.00 92.12 87 HIS A O 1
ATOM 671 N N . ARG A 1 88 ? -9.065 8.621 22.124 1.00 92.56 88 ARG A N 1
ATOM 672 C CA . ARG A 1 88 ? -8.732 7.214 22.378 1.00 92.56 88 ARG A CA 1
ATOM 673 C C . ARG A 1 88 ? -9.938 6.292 22.195 1.00 92.56 88 ARG A C 1
ATOM 675 O O . ARG A 1 88 ? -9.785 5.211 21.613 1.00 92.56 88 ARG A O 1
ATOM 682 N N . LEU A 1 89 ? -11.113 6.713 22.669 1.00 92.62 89 LEU A N 1
ATOM 683 C CA . LEU A 1 89 ? -12.348 5.942 22.542 1.00 92.62 89 LEU A CA 1
ATOM 684 C C . LEU A 1 89 ? -12.825 5.883 21.085 1.00 92.62 89 LEU A C 1
ATOM 686 O O . LEU A 1 89 ? -13.111 4.798 20.588 1.00 92.62 89 LEU A O 1
ATOM 690 N N . HIS A 1 90 ? -12.824 7.013 20.371 1.00 92.62 90 HIS A N 1
ATOM 691 C CA . HIS A 1 90 ? -13.196 7.084 18.955 1.00 92.62 90 HIS A CA 1
ATOM 692 C C . HIS A 1 90 ? -12.261 6.241 18.079 1.00 92.62 90 HIS A C 1
ATOM 694 O O . HIS A 1 90 ? -12.741 5.520 17.208 1.00 92.62 90 HIS A O 1
ATOM 700 N N . ASP A 1 91 ? -10.942 6.243 18.323 1.00 92.38 91 ASP A N 1
ATOM 701 C CA . ASP A 1 91 ? -10.033 5.323 17.619 1.00 92.38 91 ASP A CA 1
ATOM 702 C C . ASP A 1 91 ? -10.370 3.852 17.914 1.00 92.38 91 ASP A C 1
ATOM 704 O O . ASP A 1 91 ? -10.210 2.993 17.047 1.00 92.38 91 ASP A O 1
ATOM 708 N N . GLY A 1 92 ? -10.890 3.554 19.108 1.00 93.44 92 GLY A N 1
ATOM 709 C CA . GLY A 1 92 ? -11.394 2.232 19.481 1.00 93.44 92 GLY A CA 1
ATOM 710 C C . GLY A 1 92 ? -12.566 1.737 18.623 1.00 93.44 92 GLY A C 1
ATOM 711 O O . GLY A 1 92 ? -12.722 0.530 18.468 1.00 93.44 92 GLY A O 1
ATOM 712 N N . TRP A 1 93 ? -13.335 2.638 18.008 1.00 93.81 93 TRP A N 1
ATOM 713 C CA . TRP A 1 93 ? -14.448 2.315 17.103 1.00 93.81 93 TRP A CA 1
ATOM 714 C C . TRP A 1 93 ? -14.053 2.311 15.619 1.00 93.81 93 TRP A C 1
ATOM 716 O O . TRP A 1 93 ? -14.895 2.146 14.747 1.00 93.81 93 TRP A O 1
ATOM 726 N N . ARG A 1 94 ? -12.770 2.487 15.289 1.00 94.31 94 ARG A N 1
ATOM 727 C CA . ARG A 1 94 ? -12.284 2.557 13.898 1.00 94.31 94 ARG A CA 1
ATOM 728 C C . ARG A 1 94 ? -11.476 1.314 13.512 1.00 94.31 94 ARG A C 1
ATOM 730 O O . ARG A 1 94 ? -10.359 1.432 12.996 1.00 94.31 94 ARG A O 1
ATOM 737 N N . SER A 1 95 ? -12.017 0.119 13.780 1.00 94.06 95 SER A N 1
ATOM 738 C CA . SER A 1 95 ? -11.325 -1.150 13.492 1.00 94.06 95 SER A CA 1
ATOM 739 C C . SER A 1 95 ? -11.340 -1.526 12.008 1.00 94.06 95 SER A C 1
ATOM 741 O O . SER A 1 95 ? -10.305 -1.893 11.454 1.00 94.06 95 SER A O 1
ATOM 743 N N . PHE A 1 96 ? -12.484 -1.416 11.333 1.00 95.88 96 PHE A N 1
ATOM 744 C CA . PHE A 1 96 ? -12.642 -1.933 9.971 1.00 95.88 96 PHE A CA 1
ATOM 745 C C . PHE A 1 96 ? -12.575 -0.832 8.903 1.00 95.88 96 PHE A C 1
ATOM 747 O O . PHE A 1 96 ? -13.300 0.149 9.033 1.00 95.88 96 PHE A O 1
ATOM 754 N N . PRO A 1 97 ? -11.821 -1.010 7.802 1.00 96.81 97 PRO A N 1
ATOM 755 C CA . PRO A 1 97 ? -10.756 -1.990 7.590 1.00 96.81 97 PRO A CA 1
ATOM 756 C C . PRO A 1 97 ? -9.444 -1.544 8.261 1.00 96.81 97 PRO A C 1
ATOM 758 O O . PRO A 1 97 ? -9.269 -0.384 8.646 1.00 96.81 97 PRO A O 1
ATOM 761 N N . SER A 1 98 ? -8.469 -2.449 8.360 1.00 96.00 98 SER A N 1
ATOM 762 C CA . SER A 1 98 ? -7.151 -2.119 8.910 1.00 96.00 98 SER A CA 1
ATOM 763 C C . SER A 1 98 ? -6.396 -1.146 8.002 1.00 96.00 98 SER A C 1
ATOM 765 O O . SER A 1 98 ? -5.925 -1.511 6.925 1.00 96.00 98 SER A O 1
ATOM 767 N N . GLY A 1 99 ? -6.215 0.090 8.479 1.00 95.00 99 GLY A N 1
ATOM 768 C CA . GLY A 1 99 ? -5.460 1.123 7.755 1.00 95.00 99 GLY A CA 1
ATOM 769 C C . GLY A 1 99 ? -3.975 0.798 7.579 1.00 95.00 99 GLY A C 1
ATOM 770 O O . GLY A 1 99 ? -3.394 1.138 6.558 1.00 95.00 99 GLY A O 1
ATOM 771 N N . HIS A 1 100 ? -3.363 0.090 8.535 1.00 95.06 100 HIS A N 1
ATOM 772 C CA . HIS A 1 100 ? -1.976 -0.369 8.385 1.00 95.06 100 HIS A CA 1
ATOM 773 C C . HIS A 1 100 ? -1.864 -1.399 7.262 1.00 95.06 100 HIS A C 1
ATOM 775 O O . HIS A 1 100 ? -0.921 -1.351 6.478 1.00 95.06 100 HIS A O 1
ATOM 781 N N . SER A 1 101 ? -2.840 -2.306 7.180 1.00 96.69 101 SER A N 1
ATOM 782 C CA . SER A 1 101 ? -2.875 -3.330 6.144 1.00 96.69 101 SER A CA 1
ATOM 783 C C . SER A 1 101 ? -3.088 -2.713 4.761 1.00 96.69 101 SER A C 1
ATOM 785 O O . SER A 1 101 ? -2.269 -2.924 3.867 1.00 96.69 101 SER A O 1
ATOM 787 N N . SER A 1 102 ? -4.118 -1.876 4.591 1.00 97.75 102 SER A N 1
ATOM 788 C CA . SER A 1 102 ? -4.413 -1.256 3.294 1.00 97.75 102 SER A CA 1
ATOM 789 C C . SER A 1 102 ? -3.287 -0.364 2.794 1.00 97.75 102 SER A C 1
ATOM 791 O O . SER A 1 102 ? -2.890 -0.465 1.636 1.00 97.75 102 SER A O 1
ATOM 793 N N . PHE A 1 103 ? -2.700 0.456 3.661 1.00 97.44 103 PHE A N 1
ATOM 794 C CA . PHE A 1 103 ? -1.614 1.353 3.279 1.00 97.44 103 PHE A CA 1
ATOM 795 C C . PHE A 1 103 ? -0.328 0.606 2.915 1.00 97.44 103 PHE A C 1
ATOM 797 O O . PHE A 1 103 ? 0.299 0.930 1.907 1.00 97.44 103 PHE A O 1
ATOM 804 N N . SER A 1 104 ? 0.040 -0.430 3.676 1.00 97.56 104 SER A N 1
ATOM 805 C CA . SER A 1 104 ? 1.196 -1.273 3.350 1.00 97.56 104 SER A CA 1
ATOM 806 C C . SER A 1 104 ? 0.998 -2.024 2.037 1.00 97.56 104 SER A C 1
ATOM 808 O O . SER A 1 104 ? 1.883 -1.990 1.186 1.00 97.56 104 SER A O 1
ATOM 810 N N . PHE A 1 105 ? -0.164 -2.652 1.828 1.00 98.19 105 PHE A N 1
ATOM 811 C CA . PHE A 1 105 ? -0.466 -3.351 0.576 1.00 98.19 105 PHE A CA 1
ATOM 812 C C . PHE A 1 105 ? -0.610 -2.398 -0.615 1.00 98.19 105 PHE A C 1
ATOM 814 O O . PHE A 1 105 ? -0.281 -2.791 -1.729 1.00 98.19 105 PHE A O 1
ATOM 821 N N . SER A 1 106 ? -1.021 -1.145 -0.402 1.00 98.31 106 SER A N 1
ATOM 822 C CA . SER A 1 106 ? -1.009 -0.125 -1.453 1.00 98.31 106 SER A CA 1
ATOM 823 C C . SER A 1 106 ? 0.418 0.227 -1.874 1.00 98.31 106 SER A C 1
ATOM 825 O O . SER A 1 106 ? 0.771 0.107 -3.044 1.00 98.31 106 SER A O 1
ATOM 827 N N . GLY A 1 107 ? 1.272 0.635 -0.934 1.00 98.12 107 GLY A N 1
ATOM 828 C CA . GLY A 1 107 ? 2.599 1.138 -1.288 1.00 98.12 107 GLY A CA 1
ATOM 829 C C . GLY A 1 107 ? 3.594 0.046 -1.669 1.00 98.12 107 GLY A C 1
ATOM 830 O O . GLY A 1 107 ? 4.240 0.127 -2.714 1.00 98.12 107 GLY A O 1
ATOM 831 N N . LEU A 1 108 ? 3.689 -1.017 -0.866 1.00 98.25 108 LEU A N 1
ATOM 832 C CA . LEU A 1 108 ? 4.561 -2.155 -1.169 1.00 98.25 108 LEU A CA 1
ATOM 833 C C . LEU A 1 108 ? 3.993 -3.020 -2.299 1.00 98.25 108 LEU A C 1
ATOM 835 O O . LEU A 1 108 ? 4.763 -3.586 -3.070 1.00 98.25 108 LEU A O 1
ATOM 839 N N . GLY A 1 109 ? 2.667 -3.079 -2.458 1.00 98.31 109 GLY A N 1
ATOM 840 C CA . GLY A 1 109 ? 2.047 -3.698 -3.629 1.00 98.31 109 GLY A CA 1
ATOM 841 C C . GLY A 1 109 ? 2.352 -2.945 -4.914 1.00 98.31 109 GLY A C 1
ATOM 842 O O . GLY A 1 109 ? 2.701 -3.564 -5.917 1.00 98.31 109 GLY A O 1
ATOM 843 N N . PHE A 1 110 ? 2.316 -1.610 -4.881 1.00 98.50 110 PHE A N 1
ATOM 844 C CA . PHE A 1 110 ? 2.753 -0.801 -6.013 1.00 98.50 110 PHE A CA 1
ATOM 845 C C . PHE A 1 110 ? 4.229 -1.052 -6.340 1.00 98.50 110 PHE A C 1
ATOM 847 O O . PHE A 1 110 ? 4.561 -1.267 -7.504 1.00 98.50 110 PHE A O 1
ATOM 854 N N . LEU A 1 111 ? 5.106 -1.100 -5.328 1.00 98.44 111 LEU A N 1
ATOM 855 C CA . LEU A 1 111 ? 6.518 -1.446 -5.521 1.00 98.44 111 LEU A CA 1
ATOM 856 C C . LEU A 1 111 ? 6.683 -2.843 -6.140 1.00 98.44 111 LEU A C 1
ATOM 858 O O . LEU A 1 111 ? 7.461 -2.996 -7.076 1.00 9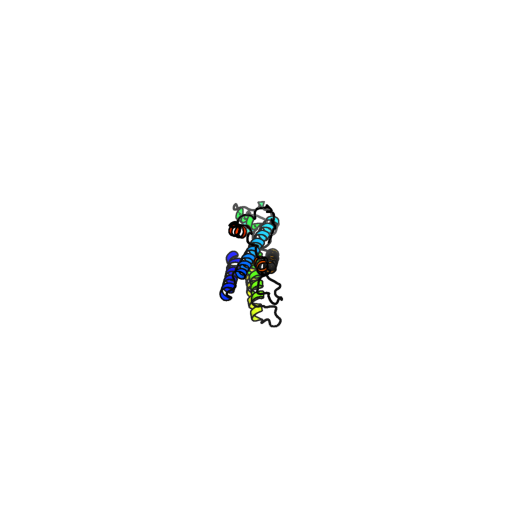8.44 111 LEU A O 1
ATOM 862 N N . ALA A 1 112 ? 5.943 -3.848 -5.664 1.00 98.31 112 ALA A N 1
ATOM 863 C CA . ALA A 1 112 ? 5.983 -5.204 -6.213 1.00 98.31 112 ALA A CA 1
ATOM 864 C C . ALA A 1 112 ? 5.579 -5.237 -7.696 1.00 98.31 112 ALA A C 1
ATOM 866 O O . ALA A 1 112 ? 6.255 -5.861 -8.517 1.00 98.31 112 ALA A O 1
ATOM 867 N N . LEU A 1 113 ? 4.508 -4.523 -8.064 1.00 98.19 113 LEU A N 1
ATOM 868 C CA . LEU A 1 113 ? 4.066 -4.384 -9.455 1.00 98.19 113 LEU A CA 1
ATOM 869 C C . LEU A 1 113 ? 5.104 -3.644 -10.306 1.00 98.19 113 LEU A C 1
ATOM 871 O O . LEU A 1 113 ? 5.424 -4.088 -11.409 1.00 98.19 113 LEU A O 1
ATOM 875 N N . PHE A 1 114 ? 5.665 -2.553 -9.782 1.00 97.88 114 PHE A N 1
ATOM 876 C CA . PHE A 1 114 ? 6.717 -1.788 -10.439 1.00 97.88 114 PHE A CA 1
ATOM 877 C C . PHE A 1 114 ? 7.937 -2.668 -10.728 1.00 97.88 114 PHE A C 1
ATOM 879 O O . PHE A 1 114 ? 8.302 -2.823 -11.891 1.00 97.88 114 PHE A O 1
ATOM 886 N N . LEU A 1 115 ? 8.505 -3.316 -9.706 1.00 97.31 115 LEU A N 1
ATOM 887 C CA . LEU A 1 115 ? 9.656 -4.214 -9.833 1.00 97.31 115 LEU A CA 1
ATOM 888 C C . LEU A 1 115 ? 9.374 -5.384 -10.783 1.00 97.31 115 LEU A C 1
ATOM 890 O O . LEU A 1 115 ? 10.226 -5.719 -11.608 1.00 97.31 115 LEU A O 1
ATOM 894 N N . SER A 1 116 ? 8.167 -5.956 -10.730 1.00 96.50 116 SER A N 1
ATOM 895 C CA . SER A 1 116 ? 7.741 -7.010 -11.660 1.00 96.50 116 SER A CA 1
ATOM 896 C C . SER A 1 116 ? 7.815 -6.560 -13.120 1.00 96.50 116 SER A C 1
ATOM 898 O O . SER A 1 116 ? 8.2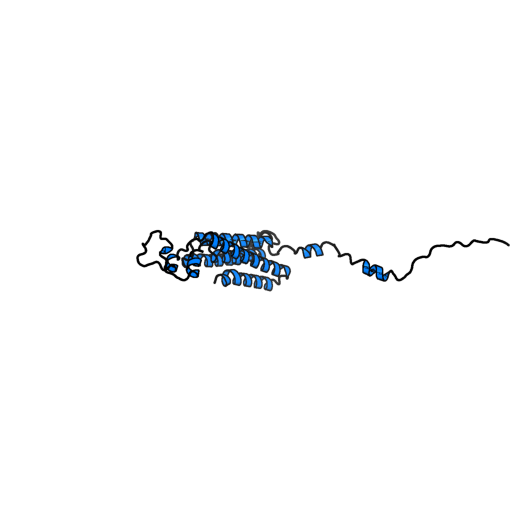59 -7.327 -13.977 1.00 96.50 116 SER A O 1
ATOM 900 N N . GLY A 1 117 ? 7.394 -5.323 -13.399 1.00 95.69 117 GLY A N 1
ATOM 901 C CA . GLY A 1 117 ? 7.470 -4.719 -14.727 1.00 95.69 117 GLY A CA 1
ATOM 902 C C . GLY A 1 117 ? 8.906 -4.413 -15.146 1.00 95.69 117 GLY A C 1
ATOM 903 O O . GLY A 1 117 ? 9.302 -4.772 -16.250 1.00 95.69 117 GLY A O 1
ATOM 904 N N . GLN A 1 118 ? 9.712 -3.820 -14.257 1.00 95.62 118 GLN A N 1
ATOM 905 C CA . GLN A 1 118 ? 11.100 -3.455 -14.570 1.00 95.62 118 GLN A CA 1
ATOM 906 C C . GLN A 1 118 ? 11.984 -4.683 -14.841 1.00 95.62 118 GLN A C 1
ATOM 908 O O . GLN A 1 118 ? 12.767 -4.700 -15.789 1.00 95.62 118 GLN A O 1
ATOM 913 N N . MET A 1 119 ? 11.837 -5.740 -14.040 1.00 94.62 119 MET A N 1
ATOM 914 C CA . MET A 1 119 ? 12.615 -6.977 -14.183 1.00 94.62 119 MET A CA 1
ATOM 915 C C . MET A 1 119 ? 12.009 -7.971 -15.182 1.00 94.62 119 MET A C 1
ATOM 917 O O . MET A 1 119 ? 12.583 -9.042 -15.397 1.00 94.62 119 MET A O 1
ATOM 921 N N . HIS A 1 120 ? 10.871 -7.623 -15.795 1.00 93.50 120 HIS A N 1
ATOM 922 C CA . HIS A 1 120 ? 10.158 -8.446 -16.770 1.00 93.50 120 HIS A CA 1
ATOM 923 C C . HIS A 1 120 ? 9.839 -9.865 -16.263 1.00 93.50 120 HIS A C 1
ATOM 925 O O . HIS A 1 120 ? 9.992 -10.851 -16.988 1.00 93.50 120 HIS A O 1
ATOM 931 N N . VAL A 1 121 ? 9.377 -9.968 -15.013 1.00 93.06 121 VAL A N 1
ATOM 932 C CA . VAL A 1 121 ? 9.187 -11.243 -14.290 1.00 93.06 121 VAL A CA 1
ATOM 933 C C . VAL A 1 121 ? 8.289 -12.233 -15.043 1.00 93.06 121 VAL A C 1
ATOM 935 O O . VAL A 1 121 ? 8.517 -13.434 -14.991 1.00 93.06 121 VAL A O 1
ATOM 938 N N . PHE A 1 122 ? 7.288 -11.745 -15.779 1.00 89.19 122 PHE A N 1
ATOM 939 C CA . PHE A 1 122 ? 6.294 -12.586 -16.459 1.00 89.19 122 PHE A CA 1
ATOM 940 C C . PHE A 1 122 ? 6.645 -12.942 -17.915 1.00 89.19 122 PHE A C 1
ATOM 942 O O . PHE A 1 122 ? 5.767 -13.375 -18.671 1.00 89.19 122 PHE A O 1
ATOM 949 N N . ARG A 1 123 ? 7.900 -12.755 -18.346 1.00 86.44 123 ARG A N 1
ATOM 950 C CA . ARG A 1 123 ? 8.376 -13.285 -19.635 1.00 86.44 123 ARG A CA 1
ATOM 951 C C . ARG A 1 123 ? 8.612 -14.795 -19.532 1.00 86.44 123 ARG A C 1
ATOM 953 O O . ARG A 1 123 ? 8.859 -15.323 -18.456 1.00 86.44 123 ARG A O 1
ATOM 960 N N . ARG A 1 124 ? 8.554 -15.492 -20.674 1.00 76.31 124 ARG A N 1
ATOM 961 C CA . ARG A 1 124 ? 8.769 -16.954 -20.756 1.00 76.31 124 ARG A CA 1
ATOM 962 C C . ARG A 1 124 ? 10.137 -17.410 -20.229 1.00 76.31 124 ARG A C 1
ATOM 964 O O . ARG A 1 124 ? 10.256 -18.553 -19.819 1.00 76.31 124 ARG A O 1
ATOM 971 N N . GLU A 1 125 ? 11.120 -16.517 -20.211 1.00 77.56 125 GLU A N 1
ATOM 972 C CA . GLU A 1 125 ? 12.489 -16.751 -19.727 1.00 77.56 125 GLU A CA 1
ATOM 973 C C . GLU A 1 125 ? 12.717 -16.149 -18.323 1.00 77.56 125 GLU A C 1
ATOM 975 O O . GLU A 1 125 ? 13.833 -15.787 -17.961 1.00 77.56 125 GLU A O 1
ATOM 980 N N . GLY A 1 126 ? 11.646 -15.945 -17.549 1.00 69.75 126 GLY A N 1
ATOM 981 C CA . GLY A 1 126 ? 11.719 -15.334 -16.225 1.00 69.75 126 GLY A CA 1
ATOM 982 C C . GLY A 1 126 ? 12.507 -16.189 -15.229 1.00 69.75 126 GLY A C 1
ATOM 983 O O . GLY A 1 126 ? 12.136 -17.324 -14.946 1.00 69.75 126 GLY A O 1
ATOM 984 N N . ASP A 1 127 ? 13.572 -15.616 -14.671 1.00 86.75 127 ASP A N 1
ATOM 985 C CA . ASP A 1 127 ? 14.355 -16.205 -13.583 1.00 86.75 127 ASP A CA 1
ATOM 986 C C . ASP A 1 127 ? 13.598 -16.110 -12.242 1.00 86.75 127 ASP A C 1
ATOM 988 O O . ASP A 1 127 ? 13.047 -15.057 -11.892 1.00 86.75 127 ASP A O 1
ATOM 992 N N . LEU A 1 128 ? 13.606 -17.202 -11.469 1.00 89.94 128 LEU A N 1
ATOM 993 C CA . LEU A 1 128 ? 12.994 -17.297 -10.142 1.00 89.94 128 LEU A CA 1
ATOM 994 C C . LEU A 1 128 ? 13.493 -16.190 -9.208 1.00 89.94 128 LEU A C 1
ATOM 996 O O . LEU A 1 128 ? 12.692 -15.614 -8.470 1.00 89.94 128 LEU A O 1
ATOM 1000 N N . ALA A 1 129 ? 14.784 -15.848 -9.262 1.00 92.56 129 ALA A N 1
ATOM 1001 C CA . ALA A 1 129 ? 15.356 -14.814 -8.402 1.00 92.56 129 ALA A CA 1
ATOM 1002 C C . ALA A 1 129 ? 14.663 -13.455 -8.600 1.00 92.56 129 ALA A C 1
ATOM 1004 O O . ALA A 1 129 ? 14.332 -12.773 -7.629 1.00 92.56 129 ALA A O 1
ATOM 1005 N N . ARG A 1 130 ? 14.350 -13.086 -9.850 1.00 92.94 130 ARG A N 1
ATOM 1006 C CA . ARG A 1 130 ? 13.620 -11.846 -10.169 1.00 92.94 130 ARG A CA 1
ATOM 1007 C C . ARG A 1 130 ? 12.191 -11.888 -9.638 1.00 92.94 130 ARG A C 1
ATOM 1009 O O . ARG A 1 130 ? 11.701 -10.886 -9.121 1.00 92.94 130 ARG A O 1
ATOM 1016 N N . GLY A 1 131 ? 11.539 -13.046 -9.737 1.00 92.62 131 GLY A N 1
ATOM 1017 C CA . GLY A 1 131 ? 10.216 -13.269 -9.157 1.00 92.62 131 GLY A CA 1
ATOM 1018 C C . GLY A 1 131 ? 10.210 -13.078 -7.640 1.00 92.62 131 GLY A C 1
ATOM 1019 O O . GLY A 1 131 ? 9.386 -12.330 -7.120 1.00 92.62 131 GLY A O 1
ATOM 1020 N N . LEU A 1 132 ? 11.170 -13.677 -6.933 1.00 94.31 132 LEU A N 1
ATOM 1021 C CA . LEU A 1 132 ? 11.296 -13.548 -5.479 1.00 94.31 132 LEU A CA 1
ATOM 1022 C C . LEU A 1 132 ? 11.603 -12.109 -5.049 1.00 94.31 132 LEU A C 1
ATOM 1024 O O . LEU A 1 132 ? 10.975 -11.606 -4.118 1.00 94.31 132 LEU A O 1
ATOM 1028 N N . LEU A 1 133 ? 12.498 -11.413 -5.757 1.00 94.81 133 LEU A N 1
ATOM 1029 C CA . LEU A 1 133 ? 12.794 -10.000 -5.499 1.00 94.81 133 LEU A CA 1
ATOM 1030 C C . LEU A 1 133 ? 11.566 -9.102 -5.704 1.00 94.81 133 LEU A C 1
ATOM 1032 O O . LEU A 1 133 ? 11.336 -8.189 -4.914 1.00 94.81 133 LEU A O 1
ATOM 1036 N N . ALA A 1 134 ? 10.751 -9.374 -6.726 1.00 95.06 134 ALA A N 1
ATOM 1037 C CA . ALA A 1 134 ? 9.513 -8.635 -6.961 1.00 95.06 134 ALA A CA 1
ATOM 1038 C C . ALA A 1 134 ? 8.409 -8.962 -5.939 1.00 95.06 134 ALA A C 1
ATOM 1040 O O . ALA A 1 134 ? 7.558 -8.113 -5.677 1.00 95.06 134 ALA A O 1
ATOM 1041 N N . LEU A 1 135 ? 8.420 -10.162 -5.346 1.00 95.19 135 LEU A N 1
ATOM 1042 C CA . LEU A 1 135 ? 7.472 -10.582 -4.306 1.00 95.19 135 LEU A CA 1
ATOM 1043 C C . LEU A 1 135 ? 7.878 -10.144 -2.893 1.00 95.19 135 LEU A C 1
ATOM 1045 O O . LEU A 1 135 ? 7.005 -10.002 -2.037 1.00 95.19 135 LEU A O 1
ATOM 1049 N N . ALA A 1 136 ? 9.162 -9.889 -2.636 1.00 96.75 136 ALA A N 1
ATOM 1050 C CA . ALA A 1 136 ? 9.662 -9.488 -1.319 1.00 96.75 136 ALA A CA 1
ATOM 1051 C C . ALA A 1 136 ? 8.900 -8.298 -0.684 1.00 96.75 136 ALA A C 1
ATOM 1053 O O . ALA A 1 136 ? 8.579 -8.377 0.507 1.00 96.75 136 ALA A O 1
ATOM 1054 N N . PRO A 1 137 ? 8.503 -7.238 -1.425 1.00 97.50 137 PRO A N 1
ATOM 1055 C CA . PRO A 1 137 ? 7.662 -6.175 -0.874 1.00 97.50 137 PRO A CA 1
ATOM 1056 C C . PRO A 1 137 ? 6.304 -6.667 -0.351 1.00 97.50 137 PRO A C 1
ATOM 1058 O O . PRO A 1 137 ? 5.829 -6.169 0.667 1.00 97.50 137 PRO A O 1
ATOM 1061 N N . LEU A 1 138 ? 5.681 -7.659 -0.998 1.00 97.31 138 LEU A N 1
ATOM 1062 C CA . LEU A 1 138 ? 4.406 -8.225 -0.540 1.00 97.31 138 LEU A CA 1
ATOM 1063 C C . LEU A 1 138 ? 4.569 -9.036 0.744 1.00 97.31 138 LEU A C 1
ATOM 1065 O O . LEU A 1 138 ? 3.692 -8.991 1.603 1.00 97.31 138 LEU A O 1
ATOM 1069 N N . ILE A 1 139 ? 5.698 -9.729 0.904 1.00 96.69 139 ILE A N 1
ATOM 1070 C CA . ILE A 1 139 ? 6.025 -10.431 2.151 1.00 96.69 139 ILE A CA 1
ATOM 1071 C C . ILE A 1 139 ? 6.167 -9.416 3.290 1.00 96.69 139 ILE A C 1
ATOM 1073 O O . ILE A 1 139 ? 5.571 -9.593 4.352 1.00 96.69 139 ILE A O 1
ATOM 1077 N N . LEU A 1 140 ? 6.874 -8.305 3.049 1.00 95.81 140 LEU A N 1
ATOM 1078 C CA . LEU A 1 140 ? 6.990 -7.217 4.021 1.00 95.81 140 LEU A CA 1
ATOM 1079 C C . LEU A 1 140 ? 5.621 -6.595 4.353 1.00 95.81 140 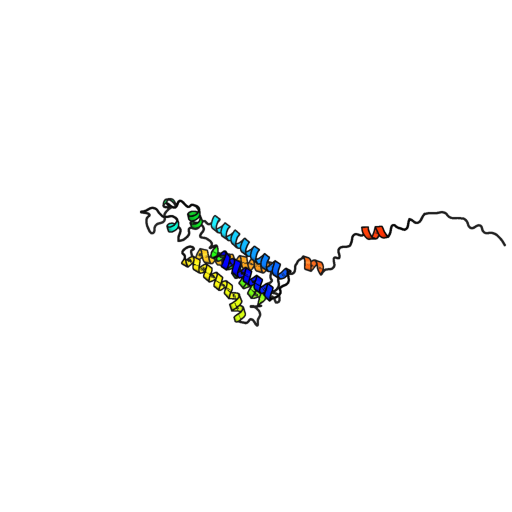LEU A C 1
ATOM 1081 O O . LEU A 1 140 ? 5.337 -6.318 5.518 1.00 95.81 140 LEU A O 1
ATOM 1085 N N . ALA A 1 141 ? 4.749 -6.416 3.356 1.00 96.81 141 ALA A N 1
ATOM 1086 C CA . ALA A 1 141 ? 3.387 -5.929 3.575 1.00 96.81 141 ALA A CA 1
ATOM 1087 C C . ALA A 1 141 ? 2.573 -6.894 4.449 1.00 96.81 141 ALA A C 1
ATOM 1089 O O . ALA A 1 141 ? 1.885 -6.456 5.373 1.00 96.81 141 ALA A O 1
ATOM 1090 N N . GLY A 1 142 ? 2.698 -8.200 4.189 1.00 95.62 142 GLY A N 1
ATOM 1091 C CA . GLY A 1 142 ? 2.099 -9.266 4.986 1.00 95.62 142 GLY A CA 1
ATOM 1092 C C . GLY A 1 142 ? 2.578 -9.247 6.436 1.00 95.62 142 GLY A C 1
ATOM 1093 O O . GLY A 1 142 ? 1.756 -9.301 7.344 1.00 95.62 142 GLY A O 1
ATOM 1094 N N . TRP A 1 143 ? 3.879 -9.070 6.671 1.00 95.19 143 TRP A N 1
ATOM 1095 C CA . TRP A 1 143 ? 4.429 -8.958 8.024 1.00 95.19 143 TRP A CA 1
ATOM 1096 C C . TRP A 1 143 ? 3.852 -7.758 8.793 1.00 95.19 143 TRP A C 1
ATOM 1098 O O . TRP A 1 143 ? 3.397 -7.900 9.929 1.00 95.19 143 TRP A O 1
ATOM 1108 N N . VAL A 1 144 ? 3.757 -6.586 8.151 1.00 94.88 144 VAL A N 1
ATOM 1109 C CA . VAL A 1 144 ? 3.112 -5.411 8.764 1.00 94.88 144 VAL A CA 1
ATOM 1110 C C . VAL A 1 144 ? 1.634 -5.680 9.066 1.00 94.88 144 VAL A C 1
ATOM 1112 O O . VAL A 1 144 ? 1.143 -5.277 10.122 1.00 94.88 144 VAL A O 1
ATOM 1115 N N . ALA A 1 145 ? 0.922 -6.367 8.173 1.00 94.12 145 ALA A N 1
ATOM 1116 C CA . ALA A 1 145 ? -0.478 -6.729 8.361 1.00 94.12 145 ALA A CA 1
ATOM 1117 C C . ALA A 1 145 ? -0.676 -7.699 9.543 1.00 94.12 145 ALA A C 1
ATOM 1119 O O . ALA A 1 145 ? -1.509 -7.428 10.408 1.00 94.12 145 ALA A O 1
ATOM 1120 N N . ILE A 1 146 ? 0.135 -8.758 9.635 1.00 93.56 146 ILE A N 1
ATOM 1121 C CA . ILE A 1 146 ? 0.085 -9.763 10.712 1.00 93.56 146 ILE A CA 1
ATOM 1122 C C . ILE A 1 146 ? 0.358 -9.129 12.080 1.00 93.56 146 ILE A C 1
ATOM 1124 O O . ILE A 1 146 ? -0.374 -9.407 13.029 1.00 93.56 146 ILE A O 1
ATOM 1128 N N . SER A 1 147 ? 1.294 -8.176 12.166 1.00 93.00 147 SER A N 1
ATOM 1129 C CA . SER A 1 147 ? 1.583 -7.463 13.423 1.00 93.00 147 SER A CA 1
ATOM 1130 C C . SER A 1 147 ? 0.357 -6.766 14.038 1.00 93.00 147 SER A C 1
ATOM 1132 O O . SER A 1 147 ? 0.347 -6.428 15.218 1.00 93.00 147 SER A O 1
ATOM 1134 N N . ARG A 1 148 ? -0.693 -6.487 13.247 1.00 90.94 148 ARG A N 1
ATOM 1135 C CA . ARG A 1 148 ? -1.930 -5.868 13.749 1.00 90.94 148 ARG A CA 1
ATOM 1136 C C . ARG A 1 148 ? -2.876 -6.862 14.416 1.00 90.94 148 ARG A C 1
ATOM 1138 O O . ARG A 1 148 ? -3.655 -6.435 15.270 1.00 90.94 148 ARG A O 1
ATOM 1145 N N . CYS A 1 149 ? -2.792 -8.133 14.033 1.00 89.75 149 CYS A N 1
ATOM 1146 C CA . CYS A 1 149 ? -3.468 -9.224 14.722 1.00 89.75 149 CYS A CA 1
ATOM 1147 C C . CYS A 1 149 ? -2.757 -9.529 16.047 1.00 89.75 149 CYS A C 1
ATOM 1149 O O . CYS A 1 149 ? -3.421 -9.669 17.067 1.00 89.75 149 CYS A O 1
ATOM 1151 N N . GLU A 1 150 ? -1.419 -9.557 16.043 1.00 89.50 150 GLU A N 1
ATOM 1152 C CA . GLU A 1 150 ? -0.598 -9.821 17.239 1.00 89.50 150 GLU A CA 1
ATOM 1153 C C . GLU A 1 150 ? -0.819 -8.777 18.347 1.00 89.50 150 GLU A C 1
ATOM 1155 O O . GLU A 1 150 ? -0.937 -9.129 19.517 1.00 89.50 150 GLU A O 1
ATOM 1160 N N . ASP A 1 151 ? -0.974 -7.501 17.977 1.00 88.44 151 ASP A N 1
ATOM 1161 C CA . ASP A 1 151 ? -1.260 -6.412 18.923 1.00 88.44 151 ASP A CA 1
ATOM 1162 C C . ASP A 1 151 ? -2.740 -6.344 19.370 1.00 88.44 151 ASP A C 1
ATOM 1164 O O . ASP A 1 151 ? -3.130 -5.376 20.027 1.00 88.44 151 ASP A O 1
ATOM 1168 N N . TYR A 1 152 ? -3.599 -7.292 18.964 1.00 85.69 152 TYR A N 1
ATOM 1169 C CA . TYR A 1 152 ? -5.054 -7.294 19.219 1.00 85.69 152 TYR A CA 1
ATOM 1170 C C . TYR A 1 152 ? -5.780 -6.002 18.800 1.00 85.69 152 TYR A C 1
ATOM 1172 O O . TYR A 1 152 ? -6.850 -5.659 19.306 1.00 85.69 152 TYR A O 1
ATOM 1180 N N . ARG A 1 153 ? -5.216 -5.257 17.844 1.00 87.44 153 ARG A N 1
ATOM 1181 C CA . ARG A 1 153 ? -5.800 -3.991 17.373 1.00 87.44 153 ARG A CA 1
ATOM 1182 C C . ARG A 1 153 ? -6.834 -4.172 16.279 1.00 87.44 153 ARG A C 1
ATOM 1184 O O . ARG A 1 153 ? -7.577 -3.225 16.013 1.00 87.44 153 ARG A O 1
ATOM 1191 N N . HIS A 1 154 ? -6.803 -5.318 15.612 1.00 92.75 154 HIS A N 1
ATOM 1192 C CA . HIS A 1 154 ? -7.635 -5.645 14.470 1.00 92.75 154 HIS A CA 1
ATOM 1193 C C . HIS A 1 154 ? -7.950 -7.134 14.465 1.00 92.75 154 HIS A C 1
ATOM 1195 O O . HIS A 1 154 ? -7.118 -7.962 14.831 1.00 92.75 154 HIS A O 1
ATOM 1201 N N . ASP A 1 155 ? -9.152 -7.449 14.009 1.00 92.94 155 ASP A N 1
ATOM 1202 C CA . ASP A 1 155 ? -9.559 -8.811 13.711 1.00 92.94 155 ASP A CA 1
ATOM 1203 C C . ASP A 1 155 ? -9.032 -9.246 12.326 1.00 92.94 155 ASP A C 1
ATOM 1205 O O . ASP A 1 155 ? -8.706 -8.409 11.475 1.00 92.94 155 ASP A O 1
ATOM 1209 N N . VAL A 1 156 ? -8.959 -10.557 12.070 1.00 94.31 156 VAL A N 1
ATOM 1210 C CA . VAL A 1 156 ? -8.431 -11.102 10.804 1.00 94.31 156 VAL A CA 1
ATOM 1211 C C . VAL A 1 156 ? -9.217 -10.576 9.595 1.00 94.31 156 VAL A C 1
ATOM 1213 O O . VAL A 1 156 ? -8.623 -10.279 8.553 1.00 94.31 156 VAL A O 1
ATOM 1216 N N . TYR A 1 157 ? -10.533 -10.371 9.726 1.00 94.69 157 TYR A N 1
ATOM 1217 C CA . TYR A 1 157 ? -11.349 -9.793 8.654 1.00 94.69 157 TYR A CA 1
ATOM 1218 C C . TYR A 1 157 ? -10.974 -8.334 8.350 1.00 94.69 157 TYR A C 1
ATOM 1220 O O . TYR A 1 157 ? -10.927 -7.934 7.187 1.00 94.69 157 TYR A O 1
ATOM 1228 N N . ASP A 1 158 ? -10.632 -7.536 9.367 1.00 96.06 158 ASP A N 1
ATOM 1229 C CA . ASP A 1 158 ? -10.215 -6.142 9.166 1.00 96.06 158 ASP A CA 1
ATOM 1230 C C . ASP A 1 158 ? -8.898 -6.073 8.383 1.00 96.06 158 ASP A C 1
ATOM 1232 O O . ASP A 1 158 ? -8.709 -5.206 7.524 1.00 96.06 158 ASP A O 1
ATOM 1236 N N . VAL A 1 159 ? -7.974 -6.986 8.698 1.00 96.44 159 VAL A N 1
ATOM 1237 C CA . VAL A 1 159 ? -6.647 -7.057 8.084 1.00 96.44 159 VAL A CA 1
ATOM 1238 C C . VAL A 1 159 ? -6.725 -7.557 6.648 1.00 96.44 159 VAL A C 1
ATOM 1240 O O . VAL A 1 159 ? -6.137 -6.925 5.771 1.00 96.44 159 VAL A O 1
ATOM 1243 N N . THR A 1 160 ? -7.474 -8.631 6.397 1.00 96.69 160 THR A N 1
ATOM 1244 C CA . THR A 1 160 ? -7.626 -9.229 5.060 1.00 96.69 160 THR A CA 1
ATOM 1245 C C . THR A 1 160 ? -8.328 -8.287 4.087 1.00 96.69 160 THR A C 1
ATOM 1247 O O . THR A 1 160 ? -7.806 -8.041 3.000 1.00 96.69 160 THR A O 1
ATOM 1250 N N . ILE A 1 161 ? -9.453 -7.679 4.482 1.00 97.81 161 ILE A N 1
ATOM 1251 C CA . ILE A 1 161 ? -10.142 -6.691 3.640 1.00 97.81 161 ILE A CA 1
ATOM 1252 C C . ILE A 1 161 ? -9.271 -5.452 3.428 1.00 97.81 161 ILE A C 1
ATOM 1254 O O . ILE A 1 161 ? -9.207 -4.935 2.313 1.00 97.81 161 ILE A O 1
ATOM 1258 N N . GLY A 1 162 ? -8.534 -5.016 4.456 1.00 97.75 162 GLY A N 1
ATOM 1259 C CA . GLY A 1 162 ? -7.530 -3.965 4.313 1.00 97.75 162 GLY A CA 1
ATOM 1260 C C . GLY A 1 162 ? -6.488 -4.302 3.240 1.00 97.75 162 GLY A C 1
ATOM 1261 O O . GLY A 1 162 ? -6.280 -3.504 2.329 1.00 97.75 162 GLY A O 1
ATOM 1262 N N . SER A 1 163 ? -5.888 -5.497 3.290 1.00 98.31 163 SER A N 1
ATOM 1263 C CA . SER A 1 163 ? -4.891 -5.957 2.311 1.00 98.31 163 SER A CA 1
ATOM 1264 C C . SER A 1 163 ? -5.445 -5.962 0.889 1.00 98.31 163 SER A C 1
ATOM 1266 O O . SER A 1 163 ? -4.803 -5.452 -0.029 1.00 98.31 163 SER A O 1
ATOM 1268 N N . VAL A 1 164 ? -6.649 -6.516 0.710 1.00 98.50 164 VAL A N 1
ATOM 1269 C CA . VAL A 1 164 ? -7.323 -6.594 -0.592 1.00 98.50 164 VAL A CA 1
ATOM 1270 C C . VAL A 1 164 ? -7.595 -5.197 -1.142 1.00 98.50 164 VAL A C 1
ATOM 1272 O O . VAL A 1 164 ? -7.265 -4.924 -2.294 1.00 98.50 164 VAL A O 1
ATOM 1275 N N . LEU A 1 165 ? -8.125 -4.291 -0.316 1.00 98.50 165 LEU A N 1
ATOM 1276 C CA . LEU A 1 165 ? -8.381 -2.903 -0.698 1.00 98.50 165 LEU A CA 1
ATOM 1277 C C . LEU A 1 165 ? -7.099 -2.209 -1.165 1.00 98.50 165 LEU A C 1
ATOM 1279 O O . LEU A 1 165 ? -7.074 -1.637 -2.254 1.00 98.50 165 LEU A O 1
ATOM 1283 N N . GLY A 1 166 ? -6.024 -2.308 -0.378 1.00 98.25 166 GLY A N 1
ATOM 1284 C CA . GLY A 1 166 ? -4.725 -1.737 -0.733 1.00 98.25 166 GLY A CA 1
ATOM 1285 C C . GLY A 1 166 ? -4.189 -2.289 -2.054 1.00 98.25 166 GLY A C 1
ATOM 1286 O O . GLY A 1 166 ? -3.761 -1.528 -2.920 1.00 98.25 166 GLY A O 1
ATOM 1287 N N . MET A 1 167 ? -4.277 -3.607 -2.250 1.00 98.44 167 MET A N 1
ATOM 1288 C CA . MET A 1 167 ? -3.816 -4.265 -3.473 1.00 98.44 167 MET A CA 1
ATOM 1289 C C . MET A 1 167 ? -4.624 -3.857 -4.711 1.00 98.44 167 MET A C 1
ATOM 1291 O O . MET A 1 167 ? -4.048 -3.637 -5.777 1.00 98.44 167 MET A O 1
ATOM 1295 N N . ILE A 1 168 ? -5.947 -3.718 -4.582 1.00 98.62 168 ILE A N 1
ATOM 1296 C CA . ILE A 1 168 ? -6.816 -3.254 -5.672 1.00 98.62 168 ILE A CA 1
ATOM 1297 C C . ILE A 1 168 ? -6.435 -1.831 -6.081 1.00 98.62 168 ILE A C 1
ATOM 1299 O O . ILE A 1 168 ? -6.269 -1.565 -7.273 1.00 98.62 168 ILE A O 1
ATOM 1303 N N . VAL A 1 169 ? -6.253 -0.927 -5.114 1.00 98.44 169 VAL A N 1
ATOM 1304 C CA . VAL A 1 169 ? -5.879 0.464 -5.400 1.00 98.44 169 VAL A CA 1
ATOM 1305 C C . VAL A 1 169 ? -4.477 0.546 -6.010 1.00 98.44 169 VAL A C 1
ATOM 1307 O O . VAL A 1 169 ? -4.292 1.257 -7.001 1.00 98.44 169 VAL A O 1
ATOM 1310 N N . ALA A 1 170 ? -3.508 -0.222 -5.500 1.00 98.25 170 ALA A N 1
ATOM 1311 C CA . ALA A 1 170 ? -2.173 -0.326 -6.091 1.00 98.25 170 ALA A CA 1
ATOM 1312 C C . ALA A 1 170 ? -2.230 -0.801 -7.545 1.00 98.25 170 ALA A C 1
ATOM 1314 O O . ALA A 1 170 ? -1.636 -0.176 -8.426 1.00 98.25 170 ALA A O 1
ATOM 1315 N N . HIS A 1 171 ? -2.975 -1.879 -7.808 1.00 98.25 171 HIS A N 1
ATOM 1316 C CA . HIS A 1 171 ? -3.150 -2.416 -9.151 1.00 98.25 171 HIS A CA 1
ATOM 1317 C C . HIS A 1 171 ? -3.798 -1.395 -10.082 1.00 98.25 171 HIS A C 1
ATOM 1319 O O . HIS A 1 171 ? -3.304 -1.170 -11.187 1.00 98.25 171 HIS A O 1
ATOM 1325 N N . TRP A 1 172 ? -4.883 -0.757 -9.643 1.00 98.19 172 TRP A N 1
ATOM 1326 C CA . TRP A 1 172 ? -5.578 0.261 -10.420 1.00 98.19 172 TRP A CA 1
ATOM 1327 C C . TRP A 1 172 ? -4.660 1.444 -10.746 1.00 98.19 172 TRP A C 1
ATOM 1329 O O . TRP A 1 172 ? -4.552 1.824 -11.914 1.00 98.19 172 TRP A O 1
ATOM 1339 N N . SER A 1 173 ? -3.939 1.970 -9.748 1.00 97.56 173 SER A N 1
ATOM 1340 C CA . SER A 1 173 ? -3.021 3.094 -9.947 1.00 97.56 173 SER A CA 1
ATOM 1341 C C . SER A 1 173 ? -1.883 2.723 -10.897 1.00 97.56 173 SER A C 1
ATOM 1343 O O . SER A 1 173 ? -1.634 3.438 -11.863 1.00 97.56 173 SER A O 1
ATOM 1345 N N . TYR A 1 174 ? -1.253 1.559 -10.709 1.00 97.38 174 TYR A N 1
ATOM 1346 C CA . TYR A 1 174 ? -0.200 1.075 -11.602 1.00 97.38 174 TYR A CA 1
ATOM 1347 C C . TYR A 1 174 ? -0.704 0.957 -13.047 1.00 97.38 174 TYR A C 1
ATOM 1349 O O . TYR A 1 174 ? -0.112 1.509 -13.974 1.00 97.38 174 TYR A O 1
ATOM 1357 N N . ARG A 1 175 ? -1.852 0.302 -13.256 1.00 96.12 175 ARG A N 1
ATOM 1358 C CA . ARG A 1 175 ? -2.426 0.057 -14.590 1.00 96.12 175 ARG A CA 1
ATOM 1359 C C . ARG A 1 175 ? -2.915 1.313 -15.299 1.00 96.12 175 ARG A C 1
ATOM 1361 O O . ARG A 1 175 ? -3.057 1.293 -16.523 1.00 96.12 175 ARG A O 1
ATOM 1368 N N . ARG A 1 176 ? -3.173 2.394 -14.559 1.00 95.62 176 ARG A N 1
ATOM 1369 C CA . ARG A 1 176 ? -3.521 3.696 -15.135 1.00 95.62 176 ARG A CA 1
ATOM 1370 C C . ARG A 1 176 ? -2.373 4.278 -15.961 1.00 95.62 176 ARG A C 1
ATOM 1372 O O . ARG A 1 176 ? -2.647 4.963 -16.947 1.00 95.62 176 ARG A O 1
ATOM 1379 N N . PHE A 1 177 ? -1.128 3.991 -15.575 1.00 94.38 177 PHE A N 1
ATOM 1380 C CA . PHE A 1 177 ? 0.074 4.595 -16.153 1.00 94.38 177 PHE A CA 1
ATOM 1381 C C . PHE A 1 177 ? 1.028 3.595 -16.818 1.00 94.38 177 PHE A C 1
ATOM 1383 O O . PHE A 1 177 ? 1.795 3.998 -17.689 1.00 94.38 177 PHE A O 1
ATOM 1390 N N . TYR A 1 178 ? 0.950 2.311 -16.464 1.00 95.94 178 TYR A N 1
ATOM 1391 C CA . TYR A 1 178 ? 1.762 1.228 -17.019 1.00 95.94 178 TYR A CA 1
ATOM 1392 C C . TYR A 1 178 ? 0.910 0.170 -17.742 1.00 95.94 178 TYR A C 1
ATOM 1394 O O . TYR A 1 178 ? -0.250 -0.073 -17.375 1.00 95.94 178 TYR A O 1
ATOM 1402 N N . PRO A 1 179 ? 1.466 -0.506 -18.765 1.00 95.31 179 PRO A N 1
ATOM 1403 C CA . PRO A 1 179 ? 0.786 -1.607 -19.426 1.00 95.31 179 PRO A CA 1
ATOM 1404 C C . PRO A 1 179 ? 0.758 -2.873 -18.557 1.00 95.31 179 PRO A C 1
ATOM 1406 O O . PRO A 1 179 ? 1.233 -2.925 -17.425 1.00 95.31 179 PRO A O 1
ATOM 1409 N N . ARG A 1 180 ? 0.111 -3.924 -19.072 1.00 95.31 180 ARG A N 1
ATOM 1410 C CA . ARG A 1 180 ? 0.053 -5.228 -18.392 1.00 95.31 180 ARG A CA 1
ATOM 1411 C C . ARG A 1 180 ? 1.468 -5.784 -18.215 1.00 95.31 180 ARG A C 1
ATOM 1413 O O . ARG A 1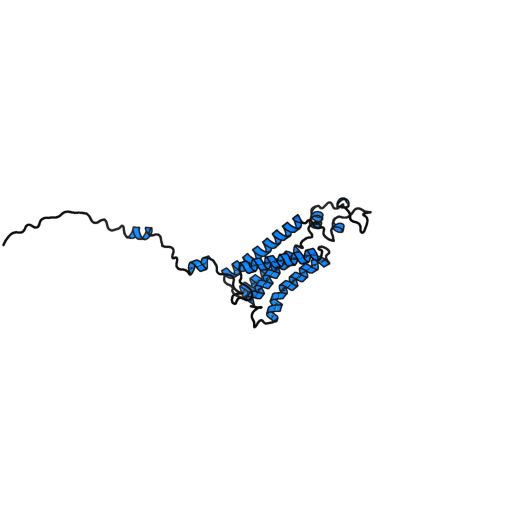 180 ? 2.266 -5.694 -19.138 1.00 95.31 180 ARG A O 1
ATOM 1420 N N . LEU A 1 181 ? 1.721 -6.481 -17.108 1.00 93.69 181 LEU A N 1
ATOM 1421 C CA . LEU A 1 181 ? 3.035 -7.066 -16.785 1.00 93.69 181 LEU A CA 1
ATOM 1422 C C . LEU A 1 181 ? 3.539 -8.126 -17.784 1.00 93.69 181 LEU A C 1
ATOM 1424 O O . LEU A 1 181 ? 4.705 -8.489 -17.762 1.00 93.69 181 LEU A O 1
ATOM 1428 N N . ARG A 1 182 ? 2.662 -8.631 -18.661 1.00 92.50 182 ARG A N 1
ATOM 1429 C CA . ARG A 1 182 ? 3.010 -9.555 -19.756 1.00 92.50 182 ARG A CA 1
ATOM 1430 C C . ARG A 1 182 ? 3.319 -8.846 -21.079 1.00 92.50 182 ARG A C 1
ATOM 1432 O O . ARG A 1 182 ? 3.668 -9.511 -22.048 1.00 92.50 182 ARG A O 1
ATOM 1439 N N . ASN A 1 183 ? 3.103 -7.533 -21.158 1.00 93.00 183 ASN A N 1
ATOM 1440 C CA . ASN A 1 183 ? 3.438 -6.750 -22.342 1.00 93.00 183 ASN A CA 1
ATOM 1441 C C . ASN A 1 183 ? 4.967 -6.646 -22.461 1.00 93.00 183 ASN A C 1
ATOM 1443 O O . ASN A 1 183 ? 5.661 -6.600 -21.451 1.00 93.00 183 ASN A O 1
ATOM 1447 N N . VAL A 1 184 ? 5.477 -6.592 -23.690 1.00 90.81 184 VAL A N 1
ATOM 1448 C CA . VAL A 1 184 ? 6.907 -6.422 -23.982 1.00 90.81 184 VAL A CA 1
ATOM 1449 C C . VAL A 1 184 ? 7.455 -5.128 -23.376 1.00 90.81 184 VAL A C 1
ATOM 1451 O O . VAL A 1 184 ? 8.589 -5.132 -22.922 1.00 90.81 184 VAL A O 1
ATOM 1454 N N . ASN A 1 185 ? 6.631 -4.078 -23.307 1.00 92.62 185 ASN A N 1
ATOM 1455 C CA . ASN A 1 185 ? 7.004 -2.755 -22.798 1.00 92.62 185 ASN A CA 1
ATOM 1456 C C . ASN A 1 185 ? 6.487 -2.520 -21.362 1.00 92.62 185 ASN A C 1
ATOM 1458 O O . ASN A 1 185 ? 6.046 -1.420 -21.030 1.00 92.62 185 ASN A O 1
ATOM 1462 N N . CYS A 1 186 ? 6.432 -3.560 -20.516 1.00 93.62 186 CYS A N 1
ATOM 1463 C CA . CYS A 1 186 ? 5.907 -3.465 -19.143 1.00 93.62 186 CYS A CA 1
ATOM 1464 C C . CYS A 1 186 ? 6.753 -2.618 -18.186 1.00 93.62 186 CYS A C 1
ATOM 1466 O O . CYS A 1 186 ? 6.273 -2.204 -17.130 1.00 93.62 186 CYS A O 1
ATOM 1468 N N . ASP A 1 187 ? 7.998 -2.345 -18.549 1.00 94.62 187 ASP A N 1
ATOM 1469 C CA . ASP A 1 187 ? 8.937 -1.523 -17.800 1.00 94.62 187 ASP A CA 1
ATOM 1470 C C . ASP A 1 187 ? 8.717 -0.016 -18.011 1.00 94.62 187 ASP A C 1
ATOM 1472 O O . ASP A 1 187 ? 9.218 0.790 -17.224 1.00 94.62 187 ASP A O 1
ATOM 1476 N N . SER A 1 188 ? 7.988 0.388 -19.053 1.00 94.50 188 SER A N 1
ATOM 1477 C CA . SER A 1 188 ? 7.871 1.787 -19.462 1.00 94.50 188 SER A CA 1
ATOM 1478 C C . SER A 1 188 ? 6.427 2.294 -19.351 1.00 94.50 188 SER A C 1
ATOM 1480 O O . SER A 1 188 ? 5.493 1.599 -19.760 1.00 94.50 188 SER A O 1
ATOM 1482 N N . PRO A 1 189 ? 6.207 3.497 -18.785 1.00 95.19 189 PRO A N 1
ATOM 1483 C CA . PRO A 1 189 ? 4.872 4.067 -18.704 1.00 95.19 189 PRO A CA 1
ATOM 1484 C C . PRO A 1 189 ? 4.385 4.516 -20.084 1.00 95.19 189 PRO A C 1
ATOM 1486 O O . PRO A 1 189 ? 5.174 4.719 -21.008 1.00 95.19 189 PRO A O 1
ATOM 1489 N N . TYR A 1 190 ? 3.075 4.720 -20.218 1.00 93.00 190 TYR A N 1
ATOM 1490 C CA . TYR A 1 190 ? 2.498 5.256 -21.449 1.00 93.00 190 TYR A CA 1
ATOM 1491 C C . TYR A 1 190 ? 3.100 6.624 -21.814 1.00 93.00 190 TYR A C 1
ATOM 1493 O O . TYR A 1 190 ? 3.454 7.431 -20.944 1.00 93.00 190 TYR A O 1
ATOM 1501 N N . ALA A 1 191 ? 3.201 6.891 -23.117 1.00 87.94 191 ALA A N 1
ATOM 1502 C CA . ALA A 1 191 ? 3.730 8.146 -23.638 1.00 87.94 191 ALA A CA 1
ATOM 1503 C C . ALA A 1 191 ? 2.900 9.353 -23.168 1.00 87.94 191 ALA A C 1
ATOM 1505 O O . ALA A 1 191 ? 1.680 9.268 -22.996 1.00 87.94 191 ALA A O 1
ATOM 1506 N N . SER A 1 192 ? 3.565 10.495 -22.977 1.00 78.69 192 SER A N 1
ATOM 1507 C CA . SER A 1 192 ? 2.876 11.753 -22.690 1.00 78.69 192 SER A CA 1
ATOM 1508 C C . SER A 1 192 ? 2.007 12.156 -23.885 1.00 78.69 192 SER A C 1
ATOM 1510 O O . SER A 1 192 ? 2.424 12.030 -25.038 1.00 78.69 192 SER A O 1
ATOM 1512 N N . ARG A 1 193 ? 0.813 12.702 -23.630 1.00 68.56 193 ARG A N 1
ATOM 1513 C CA . ARG A 1 193 ? -0.033 13.264 -24.699 1.00 68.56 193 ARG A CA 1
ATOM 1514 C C . ARG A 1 193 ? 0.719 14.342 -25.485 1.00 68.56 193 ARG A C 1
ATOM 1516 O O . ARG A 1 193 ? 0.631 14.370 -26.705 1.00 68.56 193 ARG A O 1
ATOM 1523 N N . THR A 1 194 ? 1.548 15.133 -24.804 1.00 67.12 194 THR A N 1
ATOM 1524 C CA . THR A 1 194 ? 2.386 16.171 -25.418 1.00 67.12 194 THR A CA 1
ATOM 1525 C C . THR A 1 194 ? 3.439 15.588 -26.365 1.00 67.12 194 THR A C 1
ATOM 1527 O O . THR A 1 194 ? 3.686 16.155 -27.423 1.00 67.12 194 THR A O 1
ATOM 1530 N N . SER A 1 195 ? 4.026 14.426 -26.041 1.00 59.72 195 SER A N 1
ATOM 1531 C CA . SER A 1 195 ? 5.001 13.775 -26.933 1.00 59.72 195 SER A CA 1
ATOM 1532 C C . SER A 1 195 ? 4.360 13.194 -28.195 1.00 59.72 195 SER A C 1
ATOM 1534 O O . SER A 1 195 ? 5.008 13.152 -29.233 1.00 59.72 195 SER A O 1
ATOM 1536 N N . VAL A 1 196 ? 3.085 12.791 -28.129 1.00 59.16 196 VAL A N 1
ATOM 1537 C CA . VAL A 1 196 ? 2.337 12.316 -29.306 1.00 59.16 196 VAL A CA 1
ATOM 1538 C C . VAL A 1 196 ? 2.031 13.480 -30.253 1.00 59.16 196 VAL A C 1
ATOM 1540 O O . VAL A 1 196 ? 2.194 13.337 -31.460 1.00 59.16 196 VAL A O 1
ATOM 1543 N N . THR A 1 197 ? 1.673 14.651 -29.717 1.00 56.47 197 THR A N 1
ATOM 1544 C CA . THR A 1 197 ? 1.447 15.866 -30.518 1.00 56.47 197 THR A CA 1
ATOM 1545 C C . THR A 1 197 ? 2.731 16.397 -31.160 1.00 56.47 197 THR A C 1
ATOM 1547 O O . THR A 1 197 ? 2.683 16.884 -32.279 1.00 56.47 197 THR A O 1
ATOM 1550 N N . SER A 1 198 ? 3.893 16.261 -30.512 1.00 53.72 198 SER A N 1
ATOM 1551 C CA . SER A 1 198 ? 5.173 16.679 -31.110 1.00 53.72 198 SER A CA 1
ATOM 1552 C C . SER A 1 198 ? 5.667 15.767 -32.243 1.00 53.72 198 SER A C 1
ATOM 1554 O O . SER A 1 198 ? 6.477 16.210 -33.051 1.00 53.72 198 SER A O 1
ATOM 1556 N N . GLY A 1 199 ? 5.214 14.508 -32.307 1.00 49.56 199 GLY A N 1
ATOM 1557 C CA . GLY A 1 199 ? 5.600 13.547 -33.352 1.00 49.56 199 GLY A CA 1
ATOM 1558 C C . GLY A 1 199 ? 4.656 13.495 -34.559 1.00 49.56 199 GLY A C 1
ATOM 1559 O O . GLY A 1 199 ? 5.006 12.903 -35.577 1.00 49.56 199 GLY A O 1
ATOM 1560 N N . GLY A 1 200 ? 3.468 14.100 -34.460 1.00 48.19 200 GLY A N 1
ATOM 1561 C CA . GLY A 1 200 ? 2.519 14.257 -35.561 1.00 48.19 200 GLY A CA 1
ATOM 1562 C C . GLY A 1 200 ? 2.464 15.720 -35.978 1.00 48.19 200 GLY A C 1
ATOM 1563 O O . GLY A 1 200 ? 1.999 16.548 -35.204 1.00 48.19 200 GLY A O 1
ATOM 1564 N N . GLY A 1 201 ? 2.963 16.029 -37.175 1.00 47.19 201 GLY A N 1
ATOM 1565 C CA . GLY A 1 201 ? 3.140 17.383 -37.697 1.00 47.19 201 GLY A CA 1
ATOM 1566 C C . GLY A 1 201 ? 1.886 18.257 -37.673 1.00 47.19 201 GLY A C 1
ATOM 1567 O O . GLY A 1 201 ? 1.194 18.391 -38.673 1.00 47.19 201 GLY A O 1
ATOM 1568 N N . PHE A 1 202 ? 1.668 18.940 -36.558 1.00 54.31 202 PHE A N 1
ATOM 1569 C CA . PHE A 1 202 ? 0.995 20.227 -36.528 1.00 54.31 202 PHE A CA 1
ATOM 1570 C C . PHE A 1 202 ? 2.019 21.238 -36.037 1.00 54.31 202 PHE A C 1
ATOM 1572 O O . PHE A 1 202 ? 2.140 21.524 -34.846 1.00 54.31 202 PHE A O 1
ATOM 1579 N N . ALA A 1 203 ? 2.816 21.732 -36.986 1.00 46.56 203 ALA A N 1
ATOM 1580 C CA . ALA A 1 203 ? 3.556 22.960 -36.785 1.00 46.56 203 ALA A CA 1
ATOM 1581 C C . ALA A 1 203 ? 2.535 24.052 -36.452 1.00 46.56 203 ALA A C 1
ATOM 1583 O O . ALA A 1 203 ? 1.538 24.222 -37.156 1.00 46.56 203 ALA A O 1
ATOM 1584 N N . LYS A 1 204 ? 2.764 24.762 -35.348 1.00 51.38 204 LYS A N 1
ATOM 1585 C CA . LYS A 1 204 ? 2.055 26.000 -35.047 1.00 51.38 204 LYS A CA 1
ATOM 1586 C C . LYS A 1 204 ? 2.311 26.929 -36.237 1.00 51.38 204 LYS A C 1
ATOM 1588 O O . LYS A 1 204 ? 3.458 27.320 -36.435 1.00 51.38 204 LYS A O 1
ATOM 1593 N N . VAL A 1 205 ? 1.289 27.197 -37.052 1.00 51.72 205 VAL A N 1
ATOM 1594 C CA . VAL A 1 205 ? 1.374 28.208 -38.115 1.00 51.72 205 VAL A CA 1
ATOM 1595 C C . VAL A 1 205 ? 1.730 29.508 -37.404 1.00 51.72 205 VAL A C 1
ATOM 1597 O O . VAL A 1 205 ? 0.983 29.969 -36.540 1.00 51.72 205 VAL A O 1
ATOM 1600 N N . GLY A 1 206 ? 2.956 29.980 -37.635 1.00 44.03 206 GLY A N 1
ATOM 1601 C CA . GLY A 1 206 ? 3.419 31.257 -37.115 1.00 44.03 206 GLY A CA 1
ATOM 1602 C C . GLY A 1 206 ? 2.516 32.345 -37.670 1.00 44.03 206 GLY A C 1
ATOM 1603 O O . GLY A 1 206 ? 2.128 32.272 -38.829 1.00 44.03 206 GLY A O 1
ATOM 1604 N N . ASN A 1 207 ? 2.136 33.288 -36.816 1.00 49.66 207 ASN A N 1
ATOM 1605 C CA . ASN A 1 207 ? 1.221 34.370 -37.145 1.00 49.66 207 ASN A CA 1
ATOM 1606 C C . ASN A 1 207 ? 1.637 35.054 -38.460 1.00 49.66 207 ASN A C 1
ATOM 1608 O O . ASN A 1 207 ? 2.719 35.635 -38.539 1.00 49.66 207 ASN A O 1
ATOM 1612 N N . ASP A 1 208 ? 0.747 35.026 -39.453 1.00 58.03 208 ASP A N 1
ATOM 1613 C CA . ASP A 1 208 ? 0.922 35.662 -40.768 1.00 58.03 208 ASP A CA 1
ATOM 1614 C C . ASP A 1 208 ? 1.071 37.200 -40.687 1.00 58.03 208 ASP A C 1
ATOM 1616 O O . ASP A 1 208 ? 1.391 37.862 -41.673 1.00 58.03 208 ASP A O 1
ATOM 1620 N N . GLU A 1 209 ? 0.891 37.787 -39.500 1.00 52.78 209 GLU A N 1
ATOM 1621 C CA . GLU A 1 209 ? 0.985 39.229 -39.263 1.00 52.78 209 GLU A CA 1
ATOM 1622 C C . GLU A 1 209 ? 2.429 39.760 -39.310 1.00 52.78 209 GLU A C 1
ATOM 1624 O O . GLU A 1 209 ? 2.639 40.897 -39.719 1.00 52.78 209 GLU A O 1
ATOM 1629 N N . GLU A 1 210 ? 3.448 38.957 -38.976 1.00 49.22 210 GLU A N 1
ATOM 1630 C CA . GLU A 1 210 ? 4.849 39.427 -38.989 1.00 49.22 210 GLU A CA 1
ATOM 1631 C C . GLU A 1 210 ? 5.482 39.358 -40.397 1.00 49.22 210 GLU A C 1
ATOM 1633 O O . GLU A 1 210 ? 6.396 40.118 -40.716 1.00 49.22 210 GLU A O 1
ATOM 1638 N N . ALA A 1 211 ? 4.941 38.510 -41.284 1.00 45.34 211 ALA A N 1
ATOM 1639 C CA . ALA A 1 211 ? 5.337 38.438 -42.694 1.00 45.34 211 ALA A CA 1
ATOM 1640 C C . ALA A 1 211 ? 4.683 39.537 -43.555 1.00 45.34 211 ALA A C 1
ATOM 1642 O O . ALA A 1 211 ? 5.275 39.970 -44.545 1.00 45.34 211 ALA A O 1
ATOM 1643 N N . ALA A 1 212 ? 3.502 40.030 -43.163 1.00 44.78 212 ALA A N 1
ATOM 1644 C CA . ALA A 1 212 ? 2.829 41.140 -43.838 1.00 44.78 212 ALA A CA 1
ATOM 1645 C C . ALA A 1 212 ? 3.557 42.483 -43.629 1.00 44.78 212 ALA A C 1
ATOM 1647 O O . ALA A 1 212 ? 3.660 43.275 -44.562 1.00 44.78 212 ALA A O 1
ATOM 1648 N N . VAL A 1 213 ? 4.156 42.702 -42.451 1.00 46.56 213 VAL A N 1
ATOM 1649 C CA . VAL A 1 213 ? 4.865 43.957 -42.126 1.00 46.56 213 VAL A CA 1
ATOM 1650 C C . VAL A 1 213 ? 6.167 44.120 -42.924 1.00 46.56 213 VAL A C 1
ATOM 1652 O O . VAL A 1 213 ? 6.559 45.242 -43.234 1.00 46.56 213 VAL A O 1
ATOM 1655 N N . MET A 1 214 ? 6.824 43.028 -43.339 1.00 43.84 214 MET A N 1
ATOM 1656 C CA . MET A 1 214 ? 7.997 43.124 -44.224 1.00 43.84 214 MET A CA 1
ATOM 1657 C C . MET A 1 214 ? 7.645 43.333 -45.706 1.00 43.84 214 MET A C 1
ATOM 1659 O O . MET A 1 214 ? 8.531 43.687 -46.483 1.00 43.84 214 MET A O 1
ATOM 1663 N N . HIS A 1 215 ? 6.380 43.155 -46.106 1.00 38.94 215 HIS A N 1
ATOM 1664 C CA . HIS A 1 215 ? 5.938 43.315 -47.498 1.00 38.94 215 HIS A CA 1
ATOM 1665 C C . HIS A 1 215 ? 5.135 44.610 -47.748 1.00 38.94 215 HIS A C 1
ATOM 1667 O O . HIS A 1 215 ? 4.701 44.867 -48.871 1.00 38.94 215 HIS A O 1
ATOM 1673 N N . GLU A 1 216 ? 4.989 45.472 -46.738 1.00 38.22 216 GLU A N 1
ATOM 1674 C CA . GLU A 1 216 ? 4.282 46.761 -46.829 1.00 38.22 216 GLU A CA 1
ATOM 1675 C C . GLU A 1 216 ? 5.220 47.951 -47.139 1.00 38.22 216 GLU A C 1
ATOM 1677 O O . GLU A 1 216 ? 4.969 49.094 -46.767 1.00 38.22 216 GLU A O 1
ATOM 1682 N N . GLY A 1 217 ? 6.336 47.687 -47.829 1.00 37.50 217 GLY A N 1
ATOM 1683 C CA . GLY A 1 217 ? 7.315 48.695 -48.255 1.00 37.50 217 GLY A CA 1
ATOM 1684 C C . GLY A 1 217 ? 7.239 49.101 -49.731 1.00 37.50 217 GLY A C 1
ATOM 1685 O O . GLY A 1 217 ? 8.084 49.865 -50.193 1.00 37.50 217 GLY A O 1
ATOM 1686 N N . THR A 1 218 ? 6.283 48.595 -50.514 1.00 38.91 218 THR A N 1
ATOM 1687 C CA . THR A 1 218 ? 6.160 48.968 -51.935 1.00 38.91 218 THR A CA 1
ATOM 1688 C C . THR A 1 218 ? 4.700 49.247 -52.270 1.00 38.91 218 THR A C 1
ATOM 1690 O O . THR A 1 218 ? 3.863 48.350 -52.273 1.00 38.91 218 THR A O 1
ATOM 1693 N N . GLY A 1 219 ? 4.399 50.534 -52.456 1.00 34.97 219 GLY A N 1
ATOM 1694 C CA . GLY A 1 219 ? 3.051 51.074 -52.608 1.00 34.97 219 GLY A CA 1
ATOM 1695 C C . GLY A 1 219 ? 2.304 50.631 -53.878 1.00 34.97 219 GLY A C 1
ATOM 1696 O O . GLY A 1 219 ? 2.891 50.042 -54.787 1.00 34.97 219 GLY A O 1
ATOM 1697 N N . PRO A 1 220 ? 0.991 50.919 -53.933 1.00 37.19 220 PRO A N 1
ATOM 1698 C CA . PRO A 1 220 ? 0.045 50.316 -54.867 1.00 37.19 220 PRO A CA 1
ATOM 1699 C C . PRO A 1 220 ? 0.216 50.806 -56.310 1.00 37.19 220 PRO A C 1
ATOM 1701 O O . PRO A 1 220 ? 0.426 51.993 -56.562 1.00 37.19 220 PRO A O 1
ATOM 1704 N N . SER A 1 221 ? 0.050 49.888 -57.268 1.00 36.22 221 SER A N 1
ATOM 1705 C CA . SER A 1 221 ? -0.092 50.201 -58.692 1.00 36.22 221 SER A CA 1
ATOM 1706 C C . SER A 1 221 ? -1.269 51.151 -58.916 1.00 36.22 221 SER A C 1
ATOM 1708 O O . SER A 1 221 ? -2.423 50.809 -58.652 1.00 36.22 221 SER A O 1
ATOM 1710 N N . ALA A 1 222 ? -0.959 52.350 -59.408 1.00 38.31 222 ALA A N 1
ATOM 1711 C CA . ALA A 1 222 ? -1.935 53.345 -59.816 1.00 38.31 222 ALA A CA 1
ATOM 1712 C C . ALA A 1 222 ? -2.559 52.993 -61.174 1.00 38.31 222 ALA A C 1
ATOM 1714 O O . ALA A 1 222 ? -1.924 52.454 -62.080 1.00 38.31 222 ALA A O 1
ATOM 1715 N N . PHE A 1 223 ? -3.837 53.324 -61.268 1.00 32.44 223 PHE A N 1
ATOM 1716 C CA . PHE A 1 223 ? -4.759 53.096 -62.366 1.00 32.44 223 PHE A CA 1
ATOM 1717 C C . PHE A 1 223 ? -4.741 54.280 -63.355 1.00 32.44 223 PHE A C 1
ATOM 1719 O O . PHE A 1 223 ? -4.892 55.418 -62.926 1.00 32.44 223 PHE A O 1
ATOM 1726 N N . ASN A 1 224 ? -4.653 53.953 -64.654 1.00 34.56 224 ASN A N 1
ATOM 1727 C CA . ASN A 1 224 ? -5.035 54.704 -65.871 1.00 34.56 224 ASN A CA 1
ATOM 1728 C C . ASN A 1 224 ? -4.350 56.032 -66.261 1.00 34.56 224 ASN A C 1
ATOM 1730 O O . ASN A 1 224 ? -4.431 57.016 -65.540 1.00 34.56 224 ASN A O 1
ATOM 1734 N N . LEU A 1 225 ? -3.889 56.110 -67.521 1.00 34.97 225 LEU A N 1
ATOM 1735 C CA . LEU A 1 225 ? -4.562 56.838 -68.619 1.00 34.97 225 LEU A CA 1
ATOM 1736 C C . LEU A 1 225 ? -3.853 56.548 -69.956 1.00 34.97 225 LEU A C 1
ATOM 1738 O O . LEU A 1 225 ? -2.629 56.516 -70.020 1.00 34.97 225 LEU A O 1
ATOM 1742 N N . GLY A 1 226 ? -4.635 56.281 -71.004 1.00 36.28 226 GLY A N 1
ATOM 1743 C CA . GLY A 1 226 ? -4.128 56.090 -72.360 1.00 36.28 226 GLY A CA 1
ATOM 1744 C C . GLY A 1 226 ? -3.681 57.407 -72.986 1.00 36.28 226 GLY A C 1
ATOM 1745 O O . GLY A 1 226 ? -4.319 58.438 -72.776 1.00 36.28 226 GLY A O 1
ATOM 1746 N N . GLU A 1 227 ? -2.629 57.341 -73.796 1.00 41.62 227 GLU A N 1
ATOM 1747 C CA . GLU A 1 227 ? -2.238 58.421 -74.694 1.00 41.62 227 GLU A CA 1
ATOM 1748 C C . GLU A 1 227 ? -2.089 57.875 -76.117 1.00 41.62 227 GLU A C 1
ATOM 1750 O O . GLU A 1 227 ? -1.700 56.729 -76.343 1.00 41.62 227 GLU A O 1
ATOM 1755 N N . ILE A 1 228 ? -2.566 58.695 -77.042 1.00 44.22 228 ILE A N 1
ATOM 1756 C CA . ILE A 1 228 ? -2.966 58.408 -78.413 1.00 44.22 228 ILE A CA 1
ATOM 1757 C C . ILE A 1 228 ? -1.723 58.379 -79.307 1.00 44.22 228 ILE A C 1
ATOM 1759 O O . ILE A 1 228 ? -0.952 59.333 -79.302 1.00 44.22 228 ILE A O 1
ATOM 1763 N N . ASP A 1 229 ? -1.551 57.313 -80.091 1.00 42.66 229 ASP A N 1
ATOM 1764 C CA . ASP A 1 229 ? -0.523 57.244 -81.134 1.00 42.66 229 ASP A CA 1
ATOM 1765 C C . ASP A 1 229 ? -0.950 58.107 -82.330 1.00 42.66 229 ASP A C 1
ATOM 1767 O O . ASP A 1 229 ? -1.874 57.769 -83.077 1.00 42.66 229 ASP A O 1
ATOM 1771 N N . SER A 1 230 ? -0.319 59.271 -82.468 1.00 41.59 230 SER A N 1
ATOM 1772 C CA . SER A 1 230 ? -0.368 60.082 -83.678 1.00 41.59 230 SER A CA 1
ATOM 1773 C C . SER A 1 230 ? 0.605 59.496 -84.698 1.00 41.59 230 SER A C 1
ATOM 1775 O O . SER A 1 230 ? 1.800 59.796 -84.669 1.00 41.59 230 SER A O 1
ATOM 1777 N N . GLY A 1 231 ? 0.086 58.685 -85.614 1.00 40.56 231 GLY A N 1
ATOM 1778 C CA . GLY A 1 231 ? 0.761 58.444 -86.882 1.00 40.56 231 GLY A CA 1
ATOM 1779 C C . GLY A 1 231 ? 0.700 59.693 -87.762 1.00 40.56 231 GLY A C 1
ATOM 1780 O O . GLY A 1 231 ? -0.372 60.282 -87.880 1.00 40.56 231 GLY A O 1
ATOM 1781 N N . ASP A 1 232 ? 1.830 60.076 -88.363 1.00 40.28 232 ASP A N 1
ATOM 1782 C CA . ASP A 1 232 ? 1.903 60.384 -89.800 1.00 40.28 232 ASP A CA 1
ATOM 1783 C C . ASP A 1 232 ? 3.343 60.627 -90.303 1.00 40.28 232 ASP A C 1
ATOM 1785 O O . ASP A 1 232 ? 4.130 61.280 -89.619 1.00 40.28 232 ASP A O 1
ATOM 1789 N N . SER A 1 233 ? 3.585 60.174 -91.550 1.00 42.41 233 SER A N 1
ATOM 1790 C CA . SER A 1 233 ? 4.517 60.687 -92.598 1.00 42.41 233 SER A CA 1
ATOM 1791 C C . SER A 1 233 ? 6.029 60.794 -92.280 1.00 42.41 233 SER A C 1
ATOM 1793 O O . SER A 1 233 ? 6.412 61.345 -91.258 1.00 42.41 233 SER A O 1
ATOM 1795 N N . ASP A 1 234 ? 6.994 60.335 -93.088 1.00 37.50 234 ASP A N 1
ATOM 1796 C CA . ASP A 1 234 ? 7.105 60.070 -94.537 1.00 37.50 234 ASP A CA 1
ATOM 1797 C C . ASP A 1 234 ? 8.106 58.924 -94.817 1.00 37.50 234 ASP A C 1
ATOM 1799 O O . ASP A 1 234 ? 9.082 58.780 -94.037 1.00 37.50 234 ASP A O 1
#

InterPro domains:
  IPR000326 Phosphatidic acid phosphatase type 2/haloperoxidase [PF01569] (33-179)
  IPR000326 Phosphatidic acid phosphatase type 2/haloperoxidase [SM00014] (31-174)
  IPR036938 Phosphatidic acid phosphatase type 2/haloperoxidase superfamily [SSF48317] (19-180)
  IPR043216 Phosphatidic acid phosphatases-like [PTHR10165] (2-189)

Radius of gyration: 33.56 Å; Cα contacts (8 Å, |Δi|>4): 292; chains: 1; bounding box: 44×78×133 Å

Mean predicted aligned error: 10.82 Å

Secondary structure (DSSP, 8-state):
-HIIIIIIHHHHHHHHHHHHTT--HHHHHHHHHHHHHHHHHHHHHHHHHHHHH-PPPTTHHHHHTBPTTPPTTS---GGGB----HHHHHHHT--SS-HHHHHHHHHHHHHHHHHHHHTTTTSTT--HHHHHHHHHHHHHHHHHHHHHHHTTSS-HHHHHHHHHHHHHHHHHHHHHHS--TTSTTTTSPPPPHHHHHHHS-------THHHHHTSTTSPPPPP-----------

Foldseek 3Di:
DLCCLLPVVLLVVVVVVCVVVVPDPVQSVLLNVLLVQLLVVLLVVLVVVLVVQQAAFQCLCVLQVFAPPDDPPDDDDSVRGDDPPPVSNSLRSRAAADSSLLSLLQRLLLSLLLLLLQQLQPDPPHDVVSNCVSCVSVVSSVVSLVVCVVVSGYDPVNSVVSNVNNNVSSVVSLVVFAPDSNDPNRNGTDDDPVVVVVVDDPDPPPDCVVVVVVVPPDDDDDDDDDDDDDDDDD

Nearest PDB structures (foldseek):
  5jki-assembly1_A  TM=7.237E-01  e=1.297E-02  Bacillus subtilis subsp. subtilis str. 168
  8d82-assembly1_D  TM=2.560E-01  e=1.400E+00  Homo sapiens

Organism: NCBI:txid655981